Protein AF-A0A3A0A7U0-F1 (afdb_monomer)

Solvent-accessible surface area (backbone atoms only — not comparable to full-atom values): 14971 Å² total; per-residue (Å²): 143,83,84,83,80,81,77,82,69,90,71,83,75,74,78,78,70,78,79,78,75,77,71,78,74,72,79,73,84,78,89,72,75,53,84,81,40,60,74,75,60,28,54,54,52,51,54,48,48,62,56,46,54,62,49,53,30,48,57,31,42,47,39,37,54,52,6,47,52,52,49,58,53,51,74,74,45,61,92,67,51,52,56,54,50,34,41,73,78,69,68,42,51,67,69,59,53,48,42,29,25,30,29,18,76,72,40,49,99,46,39,82,70,52,17,76,44,56,61,70,48,45,41,54,56,31,33,90,86,38,42,70,64,29,48,48,58,51,48,56,38,46,75,74,67,50,81,81,52,60,71,58,50,51,50,44,35,50,54,40,41,53,64,62,69,54,62,87,62,77,72,68,74,80,68,71,76,72,47,74,64,56,51,51,50,52,52,50,50,54,52,49,52,52,47,52,55,49,48,53,54,47,51,58,50,49,61,58,53,75,75,50,78,94,85,67,60,66,74,64,50,58,54,69,79,58,82,49,78,64,56,64,48,52,56,50,54,52,56,50,51,53,52,54,55,52,58,66,72,77,111

Secondary structure (DSSP, 8-state):
--PPP-PPPTTTT------------------S-GGGS-HHHHHHHHHHHHHHHHHHHHHHHHHHHHHHHHHHHHTTSPTTHHHHHHHHHH---HHHHHHHHHHHHHHGGGHHHHTTS-HHHHHHHHSTTS-HHHHHHHHHHHHTT----HHHHHHHHHHHHHHHHS------TT-----HHHHHHHHHHHHHHHHHHHHHHHHHHHHHHTTS-TTS-HHHHHHHHT--HHHHHHHHHHHHHHHHHHHTT--

Foldseek 3Di:
DDDDDDDDDPPPPPPPDPPPPPPVLPPDDDDDPLVPDPDVVSVVVVVVCSVVQVVLLVVLLVLLVLLVVLVVVVVVDDPPPSQVCCCVPPVDHPVVSVLSVLLNVLCVVPSVLCSNAGSVLSSVCSPPLFDPQLVVVVSVCSVVVHHDDSVVSVVSRVVVSVVVVPDPDPPPPPPPPQPPVRVVVVVVVVVVVVVVVVVVVVVVLVVVVVVDDPPDDPVVVVVVSDPDPVVVVVVVVVVVVVVVVVVVVVD

Radius of gyration: 29.75 Å; Cα contacts (8 Å, |Δi|>4): 125; chains: 1; bounding box: 105×50×82 Å

Sequence (251 aa):
MARPSQRRDPLAQSQTQPATMVVEQVRVELLYDYSRLPAPQRRLAEEAARTIKPRLRRAAADIFVIGAALNGVKAQLEHGQFGDWLAVEFGLSRRMAQHFMNVATRLQAKSEKFSHLPPSTLYLLAAPTTPDEAIRVVEERLDAGDRPQLARVARIVELSKQAQRTPSSPAPAPAAPLSATQAGTLAREVQAAMALVLEDALAQALARLDSIPGDKQPGELWGKLFHNREYSRVRNEVAALLRQVQARRAG

Structure (mmCIF, N/CA/C/O backbone):
data_AF-A0A3A0A7U0-F1
#
_entry.id   AF-A0A3A0A7U0-F1
#
loop_
_atom_site.group_PDB
_atom_site.id
_atom_site.type_symbol
_atom_site.label_atom_id
_atom_site.label_alt_id
_atom_site.label_comp_id
_atom_site.label_asym_id
_atom_site.label_entity_id
_atom_site.label_seq_id
_atom_site.pdbx_PDB_ins_code
_atom_site.Cartn_x
_atom_site.Cartn_y
_atom_site.Cartn_z
_atom_site.occupancy
_atom_site.B_iso_or_equiv
_atom_site.auth_seq_id
_atom_site.auth_comp_id
_atom_site.auth_asym_id
_atom_site.auth_atom_id
_atom_site.pdbx_PDB_model_num
ATOM 1 N N . MET A 1 1 ? -66.181 0.222 -50.964 1.00 44.81 1 MET A N 1
ATOM 2 C CA . MET A 1 1 ? -64.716 0.415 -50.976 1.00 44.81 1 MET A CA 1
ATOM 3 C C . MET A 1 1 ? -64.385 1.692 -50.217 1.00 44.81 1 MET A C 1
ATOM 5 O O . MET A 1 1 ? -64.701 2.764 -50.706 1.00 44.81 1 MET A O 1
ATOM 9 N N . ALA A 1 2 ? -63.802 1.580 -49.025 1.00 40.25 2 ALA A N 1
ATOM 10 C CA . ALA A 1 2 ? -63.203 2.691 -48.284 1.00 40.25 2 ALA A CA 1
ATOM 11 C C . ALA A 1 2 ? -62.084 2.106 -47.407 1.00 40.25 2 ALA A C 1
ATOM 13 O O . ALA A 1 2 ? -62.294 1.113 -46.715 1.00 40.25 2 ALA A O 1
ATOM 14 N N . ARG A 1 3 ? -60.874 2.653 -47.556 1.00 40.12 3 ARG A N 1
ATOM 15 C CA . ARG A 1 3 ? -59.611 2.145 -47.000 1.00 40.12 3 ARG A CA 1
ATOM 16 C C . ARG A 1 3 ? -59.551 2.348 -45.478 1.00 40.12 3 ARG A C 1
ATOM 18 O O . ARG A 1 3 ? -59.861 3.454 -45.037 1.00 40.12 3 ARG A O 1
ATOM 25 N N . PRO A 1 4 ? -59.092 1.367 -44.682 1.00 42.00 4 PRO A N 1
ATOM 26 C CA . PRO A 1 4 ? -58.768 1.606 -43.284 1.00 42.00 4 PRO A CA 1
ATOM 27 C C . PRO A 1 4 ? -57.426 2.344 -43.160 1.00 42.00 4 PRO A C 1
ATOM 29 O O . PRO A 1 4 ? -56.462 2.089 -43.883 1.00 42.00 4 PRO A O 1
ATOM 32 N N . SER A 1 5 ? -57.402 3.289 -42.231 1.00 41.09 5 SER A N 1
ATOM 33 C CA . SER A 1 5 ? -56.302 4.165 -41.846 1.00 41.09 5 SER A CA 1
ATOM 34 C C . SER A 1 5 ? -55.155 3.387 -41.187 1.00 41.09 5 SER A C 1
ATOM 36 O O . SER A 1 5 ? -55.312 2.802 -40.117 1.00 41.09 5 SER A O 1
ATOM 38 N N . GLN A 1 6 ? -53.972 3.415 -41.809 1.00 51.62 6 GLN A N 1
ATOM 39 C CA . GLN A 1 6 ? -52.721 2.935 -41.214 1.00 51.62 6 GLN A CA 1
ATOM 40 C C . GLN A 1 6 ? -52.350 3.820 -40.014 1.00 51.62 6 GLN A C 1
ATOM 42 O O . GLN A 1 6 ? -51.911 4.961 -40.175 1.00 51.62 6 GLN A O 1
ATOM 47 N N . ARG A 1 7 ? -52.514 3.290 -38.796 1.00 42.31 7 ARG A N 1
ATOM 48 C CA . ARG A 1 7 ? -51.847 3.823 -37.602 1.00 42.31 7 ARG A CA 1
ATOM 49 C C . ARG A 1 7 ? -50.337 3.666 -37.797 1.00 42.31 7 ARG A C 1
ATOM 51 O O . ARG A 1 7 ? -49.858 2.552 -37.978 1.00 42.31 7 ARG A O 1
ATOM 58 N N . ARG A 1 8 ? -49.599 4.779 -37.772 1.00 45.56 8 ARG A N 1
ATOM 59 C CA . ARG A 1 8 ? -48.134 4.774 -37.660 1.00 45.56 8 ARG A CA 1
ATOM 60 C C . ARG A 1 8 ? -47.756 4.174 -36.309 1.00 45.56 8 ARG A C 1
ATOM 62 O O . ARG A 1 8 ? -48.187 4.683 -35.278 1.00 45.56 8 ARG A O 1
ATOM 69 N N . ASP A 1 9 ? -46.974 3.107 -36.348 1.00 49.62 9 ASP A N 1
ATOM 70 C CA . ASP A 1 9 ? -46.400 2.453 -35.179 1.00 49.62 9 ASP A CA 1
ATOM 71 C C . ASP A 1 9 ? -45.237 3.314 -34.635 1.00 49.62 9 ASP A C 1
ATOM 73 O O . ASP A 1 9 ? -44.266 3.546 -35.365 1.00 49.62 9 ASP A O 1
ATOM 77 N N . PRO A 1 10 ? -45.320 3.861 -33.407 1.00 44.44 10 PRO A N 1
ATOM 78 C CA . PRO A 1 10 ? -44.315 4.779 -32.868 1.00 44.44 10 PRO A CA 1
ATOM 79 C C . PRO A 1 10 ? -43.005 4.093 -32.441 1.00 44.44 10 PRO A C 1
ATOM 81 O O . PRO A 1 10 ? -42.108 4.766 -31.943 1.00 44.44 10 PRO A O 1
ATOM 84 N N . LEU A 1 11 ? -42.861 2.779 -32.649 1.00 39.06 11 LEU A N 1
ATOM 85 C CA . LEU A 1 11 ? -41.683 2.009 -32.231 1.00 39.06 11 LEU A CA 1
ATOM 86 C C . LEU A 1 11 ? -40.746 1.600 -33.382 1.00 39.06 11 LEU A C 1
ATOM 88 O O . LEU A 1 11 ? -39.703 0.998 -33.144 1.00 39.06 11 LEU A O 1
ATOM 92 N N . ALA A 1 12 ? -41.040 1.987 -34.628 1.00 41.12 12 ALA A N 1
ATOM 93 C CA . ALA A 1 12 ? -40.205 1.649 -35.788 1.00 41.12 12 ALA A CA 1
ATOM 94 C C . ALA A 1 12 ? -38.940 2.529 -35.962 1.00 41.12 12 ALA A C 1
ATOM 96 O O . ALA A 1 12 ? -38.243 2.404 -36.968 1.00 41.12 12 ALA A O 1
ATOM 97 N N . GLN A 1 13 ? -38.622 3.420 -35.012 1.00 46.25 13 GLN A N 1
ATOM 98 C CA . GLN A 1 13 ? -37.455 4.320 -35.083 1.00 46.25 13 GLN A CA 1
ATOM 99 C C . GLN A 1 13 ? -36.464 4.177 -33.923 1.00 46.25 13 GLN A C 1
ATOM 101 O O . GLN A 1 13 ? -35.684 5.085 -33.653 1.00 46.25 13 GLN A O 1
ATOM 106 N N . SER A 1 14 ? -36.409 3.021 -33.269 1.00 38.97 14 SER A N 1
ATOM 107 C CA . SER A 1 14 ? -35.284 2.702 -32.385 1.00 38.97 14 SER A CA 1
ATOM 108 C C . SER A 1 14 ? -34.248 1.873 -33.137 1.00 38.97 14 SER A C 1
ATOM 110 O O . SER A 1 14 ? -33.955 0.739 -32.772 1.00 38.97 14 SER A O 1
ATOM 112 N N . GLN A 1 15 ? -33.679 2.451 -34.203 1.00 41.72 15 GLN A N 1
ATOM 113 C CA . GLN A 1 15 ? -32.369 2.009 -34.674 1.00 41.72 15 GLN A CA 1
ATOM 114 C C . GLN A 1 15 ? -31.380 2.317 -33.554 1.00 41.72 15 GLN A C 1
ATOM 116 O O . GLN A 1 15 ? -30.995 3.463 -33.325 1.00 41.72 15 GLN A O 1
ATOM 121 N N . THR A 1 16 ? -31.042 1.278 -32.802 1.00 39.62 16 THR A N 1
ATOM 122 C CA . THR A 1 16 ? -29.990 1.281 -31.801 1.00 39.62 16 THR A CA 1
ATOM 123 C C . THR A 1 16 ? -28.689 1.598 -32.528 1.00 39.62 16 THR A C 1
ATOM 125 O O . THR A 1 16 ? -28.071 0.733 -33.144 1.00 39.62 16 THR A O 1
ATOM 128 N N . GLN A 1 17 ? -28.286 2.867 -32.505 1.00 40.16 17 GLN A N 1
ATOM 129 C CA . GLN A 1 17 ? -26.898 3.217 -32.753 1.00 40.16 17 GLN A CA 1
ATOM 130 C C . GLN A 1 17 ? -26.083 2.462 -31.697 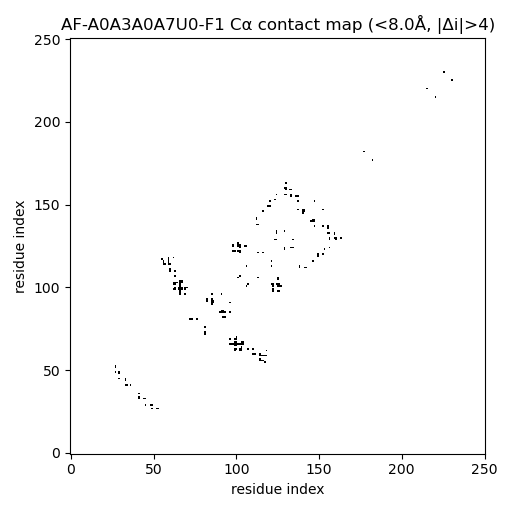1.00 40.16 17 GLN A C 1
ATOM 132 O O . GLN A 1 17 ? -26.390 2.596 -30.507 1.00 40.16 17 GLN A O 1
ATOM 137 N N . PRO A 1 18 ? -25.082 1.646 -32.064 1.00 40.66 18 PRO A N 1
ATOM 138 C CA . PRO A 1 18 ? -24.143 1.183 -31.066 1.00 40.66 18 PRO A CA 1
ATOM 139 C C . PRO A 1 18 ? -23.466 2.437 -30.520 1.00 40.66 18 PRO A C 1
ATOM 141 O O . PRO A 1 18 ? -22.826 3.184 -31.260 1.00 40.66 18 PRO A O 1
ATOM 144 N N . ALA A 1 19 ? -23.667 2.694 -29.228 1.00 35.50 19 ALA A N 1
ATOM 145 C CA . ALA A 1 19 ? -22.880 3.661 -28.495 1.00 35.50 19 ALA A CA 1
ATOM 146 C C . ALA A 1 19 ? -21.418 3.252 -28.677 1.00 35.50 19 ALA A C 1
ATOM 148 O O . ALA A 1 19 ? -20.944 2.297 -28.059 1.00 35.50 19 ALA A O 1
ATOM 149 N N . THR A 1 20 ? -20.719 3.941 -29.576 1.00 35.72 20 THR A N 1
ATOM 150 C CA . THR A 1 20 ? -19.266 3.934 -29.636 1.00 35.72 20 THR A CA 1
ATOM 151 C C . THR A 1 20 ? -18.807 4.423 -28.274 1.00 35.72 20 THR A C 1
ATOM 153 O O . THR A 1 20 ? -18.729 5.623 -28.019 1.00 35.72 20 THR A O 1
ATOM 156 N N . MET A 1 21 ? -18.560 3.482 -27.363 1.00 33.59 21 MET A N 1
ATOM 157 C CA . MET A 1 21 ? -17.742 3.721 -26.194 1.00 33.59 21 MET A CA 1
ATOM 158 C C . MET A 1 21 ? -16.387 4.143 -26.740 1.00 33.59 21 MET A C 1
ATOM 160 O O . MET A 1 21 ? -15.560 3.310 -27.110 1.00 33.59 21 MET A O 1
ATOM 164 N N . VAL A 1 22 ? -16.173 5.453 -26.823 1.00 35.12 22 VAL A N 1
ATOM 165 C CA . VAL A 1 22 ? -14.834 6.016 -26.864 1.00 35.12 22 VAL A CA 1
ATOM 166 C C . VAL A 1 22 ? -14.237 5.636 -25.517 1.00 35.12 22 VAL A C 1
ATOM 168 O O . VAL A 1 22 ? -14.394 6.335 -24.520 1.00 35.12 22 VAL A O 1
ATOM 171 N N . VAL A 1 23 ? -13.642 4.443 -25.461 1.00 41.03 23 VAL A N 1
ATOM 172 C CA . VAL A 1 23 ? -12.709 4.082 -24.406 1.00 41.03 23 VAL A CA 1
ATOM 173 C C . VAL A 1 23 ? -11.605 5.102 -24.568 1.00 41.03 23 VAL A C 1
ATOM 175 O O . VAL A 1 23 ? -10.771 4.982 -25.464 1.00 41.03 23 VAL A O 1
ATOM 178 N N . GLU A 1 24 ? -11.669 6.158 -23.764 1.00 39.66 24 GLU A N 1
ATOM 179 C CA . GLU A 1 24 ? -10.577 7.088 -23.588 1.00 39.66 24 GLU A CA 1
ATOM 180 C C . GLU A 1 24 ? -9.377 6.235 -23.194 1.00 39.66 24 GLU A C 1
ATOM 182 O O . GLU A 1 24 ? -9.265 5.728 -22.075 1.00 39.66 24 GLU A O 1
ATOM 187 N N . GLN A 1 25 ? -8.542 5.935 -24.188 1.00 43.66 25 GLN A N 1
ATOM 188 C CA . GLN A 1 25 ? -7.347 5.144 -24.005 1.00 43.66 25 GLN A CA 1
ATOM 189 C C . GLN A 1 25 ? -6.390 6.021 -23.213 1.00 43.66 25 GLN A C 1
ATOM 191 O O . GLN A 1 25 ? -5.541 6.710 -23.778 1.00 43.66 25 GLN A O 1
ATOM 196 N N . VAL A 1 26 ? -6.533 5.998 -21.888 1.00 52.28 26 VAL A N 1
ATOM 197 C CA . VAL A 1 26 ? -5.500 6.458 -20.970 1.00 52.28 26 VAL A CA 1
ATOM 198 C C . VAL A 1 26 ? -4.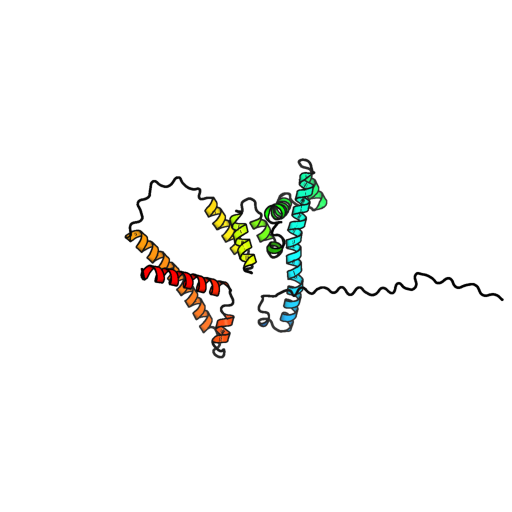237 5.732 -21.404 1.00 52.28 26 VAL A C 1
ATOM 200 O O . VAL A 1 26 ? -4.133 4.510 -21.270 1.00 52.28 26 VAL A O 1
ATOM 203 N N . ARG A 1 27 ? -3.303 6.462 -22.019 1.00 62.44 27 ARG A N 1
ATOM 204 C CA . ARG A 1 27 ? -2.060 5.883 -22.520 1.00 62.44 27 ARG A CA 1
ATOM 205 C C . ARG A 1 27 ? -1.290 5.355 -21.318 1.00 62.44 27 ARG A C 1
ATOM 207 O O . ARG A 1 27 ? -0.671 6.108 -20.575 1.00 62.44 27 ARG A O 1
ATOM 214 N N . VAL A 1 28 ? -1.372 4.045 -21.101 1.00 77.12 28 VAL A N 1
ATOM 215 C CA . VAL A 1 28 ? -0.632 3.370 -20.040 1.00 77.12 28 VAL A CA 1
ATOM 216 C C . VAL A 1 28 ? 0.850 3.447 -20.399 1.00 77.12 28 VAL A C 1
ATOM 218 O O . VAL A 1 28 ? 1.300 2.802 -21.349 1.00 77.12 28 VAL A O 1
ATOM 221 N N . GLU A 1 29 ? 1.600 4.252 -19.649 1.00 82.12 29 GLU A N 1
ATOM 222 C CA . GLU A 1 29 ? 3.054 4.343 -19.772 1.00 82.12 29 GLU A CA 1
ATOM 223 C C . GLU A 1 29 ? 3.689 3.023 -19.318 1.00 82.12 29 GLU A C 1
ATOM 225 O O . GLU A 1 29 ? 3.398 2.533 -18.221 1.00 82.12 29 GLU A O 1
ATOM 230 N N . LEU A 1 30 ? 4.539 2.422 -20.150 1.00 86.38 30 LEU A N 1
ATOM 231 C CA . LEU A 1 30 ? 5.270 1.19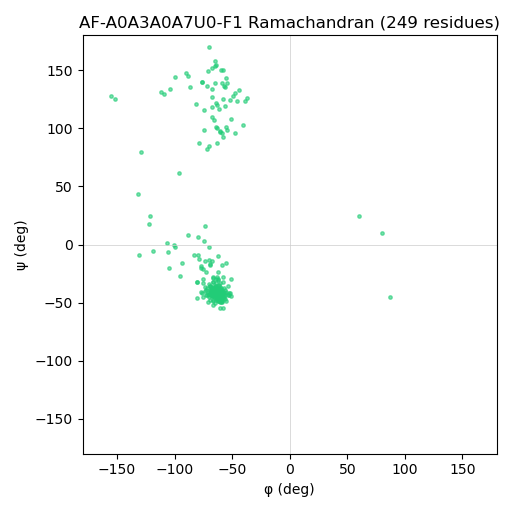9 -19.823 1.00 86.38 30 LEU A CA 1
ATOM 232 C C . LEU A 1 30 ? 6.757 1.531 -19.697 1.00 86.38 30 LEU A C 1
ATOM 234 O O . LEU A 1 30 ? 7.309 2.194 -20.566 1.00 86.38 30 LEU A O 1
ATOM 238 N N . LEU A 1 31 ? 7.388 1.070 -18.616 1.00 85.19 31 LEU A N 1
ATOM 239 C CA . LEU A 1 31 ? 8.771 1.431 -18.270 1.00 85.19 31 LEU A CA 1
ATOM 240 C C . LEU A 1 31 ? 9.781 0.303 -18.530 1.00 85.19 31 LEU A C 1
ATOM 242 O O . LEU A 1 31 ? 10.978 0.496 -18.352 1.00 85.19 31 LEU A O 1
ATOM 246 N N . TYR A 1 32 ? 9.306 -0.890 -18.894 1.00 86.94 32 TYR A N 1
ATOM 247 C CA . TYR A 1 32 ? 10.176 -2.020 -19.203 1.00 86.94 32 TYR A CA 1
ATOM 248 C C . TYR A 1 32 ? 10.813 -1.843 -20.589 1.00 86.94 32 TYR A C 1
ATOM 250 O O . TYR A 1 32 ? 10.142 -1.413 -21.524 1.00 86.94 32 TYR A O 1
ATOM 258 N N . ASP A 1 33 ? 12.093 -2.199 -20.734 1.00 92.00 33 ASP A N 1
ATOM 259 C CA . ASP A 1 33 ? 12.782 -2.174 -22.029 1.00 92.00 33 ASP A CA 1
ATOM 260 C C . ASP A 1 33 ? 12.410 -3.407 -22.872 1.00 92.00 33 ASP A C 1
ATOM 262 O O . ASP A 1 33 ? 13.077 -4.445 -22.862 1.00 92.00 33 ASP A O 1
ATOM 266 N N . TYR A 1 34 ? 11.318 -3.271 -23.620 1.00 90.00 34 TYR A N 1
ATOM 267 C CA . TYR A 1 34 ? 10.773 -4.293 -24.514 1.00 90.00 34 TYR A CA 1
ATOM 268 C C . TYR A 1 34 ? 11.662 -4.602 -25.726 1.00 90.00 34 TYR A C 1
ATOM 270 O O . TYR A 1 34 ? 11.472 -5.637 -26.374 1.00 90.00 34 TYR A O 1
ATOM 278 N N . SER A 1 35 ? 12.661 -3.762 -26.030 1.00 91.69 35 SER A N 1
ATOM 279 C CA . SER A 1 35 ? 13.605 -4.026 -27.126 1.00 91.69 35 SER A CA 1
ATOM 280 C C . SER A 1 35 ? 14.425 -5.298 -26.888 1.00 91.69 35 SER A C 1
ATOM 282 O O . SER A 1 35 ? 14.828 -5.958 -27.845 1.00 91.69 35 SER A O 1
ATOM 284 N N . ARG A 1 36 ? 14.568 -5.697 -25.617 1.00 94.62 36 ARG A N 1
ATOM 285 C CA . ARG A 1 36 ? 15.249 -6.918 -25.169 1.00 94.62 36 ARG A CA 1
ATOM 286 C C . ARG A 1 36 ? 14.508 -8.213 -25.505 1.00 94.62 36 ARG A C 1
ATOM 288 O O . ARG A 1 36 ? 15.090 -9.285 -25.378 1.00 94.62 36 ARG A O 1
ATOM 295 N N . LEU A 1 37 ? 13.239 -8.133 -25.907 1.00 93.31 37 LEU A N 1
ATOM 296 C CA . LEU A 1 37 ? 12.431 -9.293 -26.280 1.00 93.31 37 LEU A CA 1
ATOM 297 C C . LEU A 1 37 ? 12.379 -9.453 -27.809 1.00 93.31 37 LEU A C 1
ATOM 299 O O . LEU A 1 37 ? 12.287 -8.439 -28.519 1.00 93.31 37 LEU A O 1
ATOM 303 N N . PRO A 1 38 ? 12.373 -10.694 -28.337 1.00 94.81 38 PRO A N 1
ATOM 304 C CA . PRO A 1 38 ? 12.112 -10.920 -29.753 1.00 94.81 38 PRO A CA 1
ATOM 305 C C . PRO A 1 38 ? 10.682 -10.494 -30.124 1.00 94.81 38 PRO A C 1
ATOM 307 O O . PRO A 1 38 ? 9.787 -10.438 -29.278 1.00 94.81 38 PRO A O 1
ATOM 310 N N . ALA A 1 39 ? 10.466 -10.154 -31.398 1.00 87.62 39 ALA A N 1
ATOM 311 C CA . ALA A 1 39 ? 9.247 -9.489 -31.869 1.00 87.62 39 ALA A CA 1
ATOM 312 C C . ALA A 1 39 ? 7.910 -10.154 -31.454 1.00 87.62 39 ALA A C 1
ATOM 314 O O . ALA A 1 39 ? 7.019 -9.412 -31.024 1.00 87.62 39 ALA A O 1
ATOM 315 N N . PRO A 1 40 ? 7.728 -11.492 -31.530 1.00 87.12 40 PRO A N 1
ATOM 316 C CA . PRO A 1 40 ? 6.465 -12.103 -31.116 1.00 87.12 40 PRO A CA 1
ATOM 317 C C . PRO A 1 40 ? 6.242 -12.041 -29.595 1.00 87.12 40 PRO A C 1
ATOM 319 O O . PRO A 1 40 ? 5.135 -11.736 -29.157 1.00 87.12 40 PRO A O 1
ATOM 322 N N . GLN A 1 41 ? 7.281 -12.233 -28.774 1.00 94.50 41 GLN A N 1
ATOM 323 C CA . GLN A 1 41 ? 7.185 -12.111 -27.311 1.00 94.50 41 GLN A CA 1
ATOM 324 C C . GLN A 1 41 ? 6.985 -10.658 -26.877 1.00 94.50 41 GLN A C 1
ATOM 326 O O . GLN A 1 41 ? 6.280 -10.394 -25.904 1.00 94.50 41 GLN A O 1
ATOM 331 N N . ARG A 1 42 ? 7.586 -9.712 -27.607 1.00 95.00 42 ARG A N 1
ATOM 332 C CA . ARG A 1 42 ? 7.468 -8.279 -27.341 1.00 95.00 42 ARG A CA 1
ATOM 333 C C . ARG A 1 42 ? 6.015 -7.820 -27.366 1.00 95.00 42 ARG A C 1
ATOM 335 O O . ARG A 1 42 ? 5.552 -7.250 -26.384 1.00 95.00 42 ARG A O 1
ATOM 342 N N . ARG A 1 43 ? 5.300 -8.104 -28.462 1.00 92.12 43 ARG A N 1
ATOM 343 C CA . ARG A 1 43 ? 3.892 -7.704 -28.622 1.00 92.12 43 ARG A CA 1
ATOM 344 C C . ARG A 1 43 ? 3.020 -8.285 -27.512 1.00 92.12 43 ARG A C 1
ATOM 346 O O . ARG A 1 43 ? 2.316 -7.536 -26.843 1.00 92.12 43 ARG A O 1
ATOM 353 N N . LEU A 1 44 ? 3.161 -9.587 -27.252 1.00 94.50 44 LEU A N 1
ATOM 354 C CA . LEU A 1 44 ? 2.432 -10.271 -26.184 1.00 94.50 44 LEU A CA 1
ATOM 355 C C . LEU A 1 44 ? 2.674 -9.618 -24.812 1.00 94.50 44 LEU A C 1
ATOM 357 O O . LEU A 1 44 ? 1.732 -9.357 -24.066 1.00 94.50 44 LEU A O 1
ATOM 361 N N . ALA A 1 45 ? 3.934 -9.334 -24.474 1.00 94.38 45 ALA A N 1
ATOM 362 C CA . ALA A 1 45 ? 4.294 -8.745 -23.189 1.00 94.38 45 ALA A CA 1
ATOM 363 C C . ALA A 1 45 ? 3.813 -7.287 -23.044 1.00 94.38 45 ALA A C 1
ATOM 365 O O . ALA A 1 45 ? 3.420 -6.877 -21.949 1.00 94.38 45 ALA A O 1
ATOM 366 N N . GLU A 1 46 ? 3.824 -6.499 -24.123 1.00 93.69 46 GLU A N 1
ATOM 367 C CA . GLU A 1 46 ? 3.281 -5.136 -24.134 1.00 93.69 46 GLU A CA 1
ATOM 368 C C . GLU A 1 46 ? 1.759 -5.135 -23.939 1.00 93.69 46 GLU A C 1
ATOM 370 O O . GLU A 1 46 ? 1.247 -4.408 -23.086 1.00 93.69 46 GLU A O 1
ATOM 375 N N . GLU A 1 47 ? 1.033 -5.972 -24.682 1.00 93.62 47 GLU A N 1
ATOM 376 C CA . GLU A 1 47 ? -0.425 -6.116 -24.575 1.00 93.62 47 GLU A CA 1
ATOM 377 C C . GLU A 1 47 ? -0.846 -6.586 -23.178 1.00 93.62 47 GLU A C 1
ATOM 379 O O . GLU A 1 47 ? -1.746 -6.005 -22.553 1.00 93.62 47 GLU A O 1
ATOM 384 N N . ALA A 1 48 ? -0.139 -7.583 -22.638 1.00 94.69 48 ALA A N 1
ATOM 385 C CA . ALA A 1 48 ? -0.347 -8.055 -21.277 1.00 94.69 48 ALA A CA 1
ATOM 386 C C . ALA A 1 48 ? -0.117 -6.928 -20.261 1.00 94.69 48 ALA A C 1
ATOM 388 O O . ALA A 1 48 ? -0.961 -6.698 -19.395 1.00 94.69 48 ALA A O 1
ATOM 389 N N . ALA A 1 49 ? 0.970 -6.161 -20.381 1.00 93.25 49 ALA A N 1
ATOM 390 C CA . ALA A 1 49 ? 1.259 -5.070 -19.454 1.00 93.25 49 ALA A CA 1
ATOM 391 C C . ALA A 1 49 ? 0.217 -3.940 -19.517 1.00 93.25 49 ALA A C 1
ATOM 393 O O . ALA A 1 49 ? -0.196 -3.431 -18.470 1.00 93.25 49 ALA A O 1
ATOM 394 N N . ARG A 1 50 ? -0.263 -3.586 -20.719 1.00 93.94 50 ARG A N 1
ATOM 395 C CA . ARG A 1 50 ? -1.349 -2.604 -20.912 1.00 93.94 50 ARG A CA 1
ATOM 396 C C . ARG A 1 50 ? -2.671 -3.074 -20.314 1.00 93.94 50 ARG A C 1
ATOM 398 O O . ARG A 1 50 ? -3.448 -2.243 -19.857 1.00 93.94 50 ARG A O 1
ATOM 405 N N . THR A 1 51 ? -2.896 -4.384 -20.262 1.00 94.81 51 THR A N 1
ATOM 406 C CA . THR A 1 51 ? -4.082 -4.982 -19.637 1.00 94.81 51 THR A CA 1
ATOM 407 C C . THR A 1 51 ? -3.950 -5.068 -18.116 1.00 94.81 51 THR A C 1
ATOM 409 O O . THR A 1 51 ? -4.877 -4.723 -17.384 1.00 94.81 51 THR A O 1
ATOM 412 N N . ILE A 1 52 ? -2.801 -5.524 -17.618 1.00 91.12 52 ILE A N 1
ATOM 413 C CA . ILE A 1 52 ? -2.584 -5.835 -16.200 1.00 91.12 52 ILE A CA 1
ATOM 414 C C . ILE A 1 52 ? -2.418 -4.558 -15.370 1.00 91.12 52 ILE A C 1
ATOM 416 O O . ILE A 1 52 ? -3.037 -4.429 -14.315 1.00 91.12 52 ILE A O 1
ATOM 420 N N . LYS A 1 53 ? -1.627 -3.583 -15.833 1.00 90.00 53 LYS A N 1
ATOM 421 C CA . LYS A 1 53 ? -1.309 -2.368 -15.064 1.00 90.00 53 LYS A CA 1
ATOM 422 C C . LYS A 1 53 ? -2.544 -1.574 -14.591 1.00 90.00 53 LYS A C 1
ATOM 424 O O . LYS A 1 53 ? -2.600 -1.263 -13.398 1.00 90.00 53 LYS A O 1
ATOM 429 N N . PRO A 1 54 ? -3.550 -1.259 -15.432 1.00 90.00 54 PRO A N 1
ATOM 430 C CA . PRO A 1 54 ? -4.755 -0.575 -14.958 1.00 90.00 54 PRO A CA 1
ATOM 431 C C . PRO A 1 54 ? -5.597 -1.446 -14.015 1.00 90.00 54 PRO A C 1
ATOM 433 O O . PRO A 1 54 ? -6.194 -0.914 -13.083 1.00 90.00 54 PRO A O 1
ATOM 436 N N . ARG A 1 55 ? -5.613 -2.775 -14.195 1.00 92.19 55 ARG A N 1
ATOM 437 C CA . ARG A 1 55 ? -6.325 -3.699 -13.295 1.00 92.19 55 ARG A CA 1
ATOM 438 C C . ARG A 1 55 ? -5.695 -3.753 -11.911 1.00 92.19 55 ARG A C 1
ATOM 440 O O . ARG A 1 55 ? -6.423 -3.724 -10.929 1.00 92.19 55 ARG A O 1
ATOM 447 N N . LEU A 1 56 ? -4.365 -3.757 -11.828 1.00 90.31 56 LEU A N 1
ATOM 448 C CA . LEU A 1 56 ? -3.654 -3.664 -10.551 1.00 90.31 56 LEU A CA 1
ATOM 449 C C . LEU A 1 56 ? -3.955 -2.341 -9.839 1.00 90.31 56 LEU A C 1
ATOM 451 O O . LEU A 1 56 ? -4.237 -2.351 -8.645 1.00 90.31 56 LEU A O 1
ATOM 455 N N . ARG A 1 57 ? -3.964 -1.217 -10.572 1.00 90.38 57 ARG A N 1
ATOM 456 C CA . ARG A 1 57 ? -4.357 0.089 -10.015 1.00 90.38 57 ARG A CA 1
ATOM 457 C C . ARG A 1 57 ? -5.796 0.067 -9.499 1.00 90.38 57 ARG A C 1
ATOM 459 O O . ARG A 1 57 ? -6.057 0.576 -8.417 1.00 90.38 57 ARG A O 1
ATOM 466 N N . ARG A 1 58 ? -6.723 -0.525 -10.259 1.00 92.81 58 ARG A N 1
ATOM 467 C CA . ARG A 1 58 ? -8.125 -0.655 -9.846 1.00 92.81 58 ARG A CA 1
ATOM 468 C C . ARG A 1 58 ? -8.262 -1.515 -8.595 1.00 92.81 58 ARG A C 1
ATOM 470 O O . ARG A 1 58 ? -8.882 -1.068 -7.648 1.00 92.81 58 ARG A O 1
ATOM 477 N N . ALA A 1 59 ? -7.600 -2.668 -8.551 1.00 90.12 59 ALA A N 1
ATOM 478 C CA . ALA A 1 59 ? -7.593 -3.525 -7.369 1.00 90.12 59 ALA A CA 1
ATOM 479 C C . ALA A 1 59 ? -7.042 -2.793 -6.132 1.00 90.12 59 ALA A C 1
ATOM 481 O O . ALA A 1 59 ? -7.574 -2.941 -5.037 1.00 90.12 59 ALA A O 1
ATOM 482 N N . ALA A 1 60 ? -6.003 -1.968 -6.298 1.00 92.56 60 ALA A N 1
ATOM 483 C CA . ALA A 1 60 ? -5.492 -1.120 -5.226 1.00 92.56 60 ALA A CA 1
ATOM 484 C C . ALA A 1 60 ? -6.482 -0.015 -4.818 1.00 92.56 60 ALA A C 1
ATOM 486 O O . ALA A 1 60 ? -6.597 0.266 -3.632 1.00 92.56 60 ALA A O 1
ATOM 487 N N . ALA A 1 61 ? -7.216 0.585 -5.758 1.00 93.62 61 ALA A N 1
ATOM 488 C CA . ALA A 1 61 ? -8.276 1.548 -5.455 1.00 93.62 61 ALA A CA 1
ATOM 489 C C . ALA A 1 61 ? -9.461 0.888 -4.722 1.00 93.62 61 ALA A C 1
ATOM 491 O O . ALA A 1 61 ? -9.984 1.452 -3.762 1.00 93.62 61 ALA A O 1
ATOM 492 N N . ASP A 1 62 ? -9.833 -0.334 -5.107 1.00 93.50 62 ASP A N 1
ATO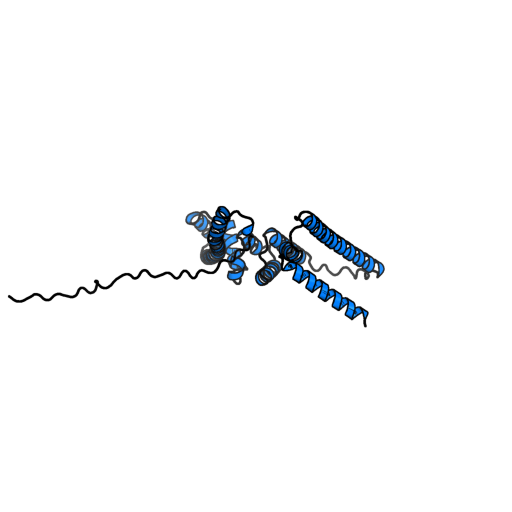M 493 C CA . ASP A 1 62 ? -10.933 -1.084 -4.493 1.00 93.50 62 ASP A CA 1
ATOM 494 C C . ASP A 1 62 ? -10.657 -1.384 -3.009 1.00 93.50 62 ASP A C 1
ATOM 496 O O . ASP A 1 62 ? -11.580 -1.379 -2.203 1.00 93.50 62 ASP A O 1
ATOM 500 N N . ILE A 1 63 ? -9.391 -1.537 -2.599 1.00 94.50 63 ILE A N 1
ATOM 501 C CA . ILE A 1 63 ? -8.993 -1.653 -1.180 1.00 94.50 63 ILE A CA 1
ATOM 502 C C . ILE A 1 63 ? -9.476 -0.450 -0.355 1.00 94.50 63 ILE A C 1
ATOM 504 O O . ILE A 1 63 ? -9.950 -0.633 0.768 1.00 94.50 63 ILE A O 1
ATOM 508 N N . PHE A 1 64 ? -9.374 0.770 -0.895 1.00 96.44 64 PHE A N 1
ATOM 509 C CA . PHE A 1 64 ? -9.854 1.983 -0.224 1.00 96.44 64 PHE A CA 1
ATOM 510 C C . PHE A 1 64 ? -11.380 1.984 -0.113 1.00 96.44 64 PHE A C 1
ATOM 512 O O . PHE A 1 64 ? -11.920 2.265 0.957 1.00 96.44 64 PHE A O 1
ATOM 519 N N . VAL A 1 65 ? -12.071 1.622 -1.200 1.00 95.81 65 VAL A N 1
ATOM 520 C CA . VAL A 1 65 ? -13.540 1.545 -1.248 1.00 95.81 65 VAL A CA 1
ATOM 521 C C . VAL A 1 65 ? -14.061 0.518 -0.241 1.00 95.81 65 VAL A C 1
ATOM 523 O O . VAL A 1 65 ? -14.927 0.837 0.573 1.00 95.81 65 VAL A O 1
ATOM 526 N N . ILE A 1 66 ? -13.482 -0.687 -0.238 1.00 94.00 66 ILE A N 1
ATOM 527 C CA . ILE A 1 66 ? -13.807 -1.758 0.710 1.00 94.00 66 ILE A CA 1
ATOM 528 C C . ILE A 1 66 ? -13.567 -1.275 2.142 1.00 94.00 66 ILE A C 1
ATOM 530 O O . ILE A 1 66 ? -14.447 -1.395 2.989 1.00 94.00 66 ILE A O 1
ATOM 534 N N . GLY A 1 67 ? -12.402 -0.685 2.422 1.00 95.19 67 GLY A N 1
ATOM 535 C CA . GLY A 1 67 ? -12.071 -0.184 3.754 1.00 95.19 67 GLY A CA 1
ATOM 536 C C . GLY A 1 67 ? -13.051 0.871 4.269 1.00 95.19 67 GLY A C 1
ATOM 537 O O . GLY A 1 67 ? -13.455 0.817 5.431 1.00 95.19 67 GLY A O 1
ATOM 538 N N . ALA A 1 68 ? -13.467 1.804 3.410 1.00 97.25 68 ALA A N 1
ATOM 539 C CA . ALA A 1 68 ? -14.436 2.839 3.756 1.00 97.25 68 ALA A CA 1
ATOM 540 C C . ALA A 1 68 ? -15.824 2.247 4.059 1.00 97.25 68 ALA A C 1
ATOM 542 O O . ALA A 1 68 ? -16.428 2.601 5.072 1.00 97.25 68 ALA A O 1
ATOM 543 N N . ALA A 1 69 ? -16.294 1.298 3.243 1.00 96.12 69 ALA A N 1
ATOM 544 C CA . ALA A 1 69 ? -17.562 0.606 3.472 1.00 96.12 69 ALA A CA 1
ATOM 545 C C . ALA A 1 69 ? -17.544 -0.214 4.774 1.00 96.12 69 ALA A C 1
ATOM 547 O O . ALA A 1 69 ? -18.470 -0.121 5.580 1.00 96.12 69 ALA A O 1
ATOM 548 N N . LEU A 1 70 ? -16.459 -0.955 5.025 1.00 95.62 70 LEU A N 1
ATOM 549 C CA . LEU A 1 70 ? -16.277 -1.724 6.258 1.00 95.62 70 LEU A CA 1
ATOM 550 C C . LEU A 1 70 ? -16.269 -0.828 7.502 1.00 95.62 70 LEU A C 1
ATOM 552 O O . LEU A 1 70 ? -16.888 -1.179 8.504 1.00 95.62 70 LEU A O 1
ATOM 556 N N . ASN A 1 71 ? -15.611 0.336 7.439 1.00 97.50 71 ASN A N 1
ATOM 557 C CA . ASN A 1 71 ? -15.652 1.331 8.514 1.00 97.50 71 ASN A CA 1
ATOM 558 C C . ASN A 1 71 ? -17.083 1.824 8.777 1.00 97.50 71 ASN A C 1
ATOM 560 O O . ASN A 1 71 ? -17.490 1.902 9.936 1.00 97.50 71 ASN A O 1
ATOM 564 N N . GLY A 1 72 ? -17.846 2.112 7.717 1.00 97.44 72 GLY A N 1
ATOM 565 C CA . GLY A 1 72 ? -19.237 2.554 7.818 1.00 97.44 72 GLY A CA 1
ATOM 566 C C . GLY A 1 72 ? -20.138 1.524 8.498 1.00 97.44 72 GLY A C 1
ATOM 567 O O . GLY A 1 72 ? -20.838 1.861 9.448 1.00 97.44 72 GLY A O 1
ATOM 568 N N . VAL A 1 73 ? -20.072 0.258 8.073 1.00 96.75 73 VAL A N 1
ATOM 569 C CA . VAL A 1 73 ? -20.886 -0.823 8.660 1.00 96.75 73 VAL A CA 1
ATOM 570 C C . VAL A 1 73 ? -20.463 -1.125 10.098 1.00 96.75 73 VAL A C 1
ATOM 572 O O . VAL A 1 73 ? -21.316 -1.225 10.977 1.00 96.75 73 VAL A O 1
ATOM 575 N N . LYS A 1 74 ? -19.155 -1.216 10.383 1.00 96.31 74 LYS A N 1
ATOM 576 C CA . LYS A 1 74 ? -18.659 -1.505 11.740 1.00 96.31 74 LYS A CA 1
ATOM 577 C C . LYS A 1 74 ? -19.130 -0.474 12.769 1.00 96.31 74 LYS A C 1
ATOM 579 O O . LYS A 1 74 ? -19.316 -0.833 13.923 1.00 96.31 74 LYS A O 1
ATOM 584 N N . ALA A 1 75 ? -19.310 0.783 12.363 1.00 96.38 75 ALA A N 1
ATOM 585 C CA . ALA A 1 75 ? -19.794 1.841 13.244 1.00 96.38 75 ALA A CA 1
ATOM 586 C C . ALA A 1 75 ? -21.270 1.679 13.657 1.00 96.38 75 ALA A C 1
ATOM 588 O O . ALA A 1 75 ? -21.689 2.321 14.614 1.00 96.38 75 ALA A O 1
ATOM 589 N N . GLN A 1 76 ? -22.047 0.860 12.941 1.00 97.19 76 GLN A N 1
ATOM 590 C CA . GLN A 1 76 ? -23.481 0.655 13.182 1.00 97.19 76 GLN A CA 1
ATOM 591 C C . GLN A 1 76 ? -23.798 -0.682 13.862 1.00 97.19 76 GLN A C 1
ATOM 593 O O . GLN A 1 76 ? -24.879 -0.839 14.419 1.00 97.19 76 GLN A O 1
ATOM 598 N N . LEU A 1 77 ? -22.886 -1.654 13.794 1.00 95.12 77 LEU A N 1
ATOM 599 C CA . LEU A 1 77 ? -23.099 -2.984 14.359 1.00 95.12 77 LEU A CA 1
ATOM 600 C C . LEU A 1 77 ? -22.668 -3.054 15.824 1.00 95.12 77 LEU A C 1
ATOM 602 O O . LEU A 1 77 ? -21.665 -2.460 16.229 1.00 95.12 77 LEU A O 1
ATOM 606 N N . GLU A 1 78 ? -23.398 -3.842 16.609 1.00 93.06 78 GLU A N 1
ATOM 607 C CA . GLU A 1 78 ? -23.061 -4.089 18.007 1.00 93.06 78 GLU A CA 1
ATOM 608 C C . GLU A 1 78 ? -21.797 -4.955 18.135 1.00 93.06 78 GLU A C 1
ATOM 610 O O . GLU A 1 78 ? -21.265 -5.524 17.171 1.00 93.06 78 GLU A O 1
ATOM 615 N N . HIS A 1 79 ? -21.291 -5.071 19.365 1.00 85.81 79 HIS A N 1
ATOM 616 C CA . HIS A 1 79 ? -20.120 -5.892 19.640 1.00 85.81 79 HIS A CA 1
ATOM 617 C C . HIS A 1 79 ? -20.337 -7.346 19.183 1.00 85.81 79 HIS A C 1
ATOM 619 O O . HIS A 1 79 ? -21.380 -7.942 19.421 1.00 85.81 79 HIS A O 1
ATOM 625 N N . GLY A 1 80 ? -19.337 -7.935 18.524 1.00 88.44 80 GLY A N 1
ATOM 626 C CA . GLY A 1 80 ? -19.402 -9.312 18.017 1.00 88.44 80 GLY A CA 1
ATOM 627 C C . GLY A 1 80 ? -20.019 -9.443 16.620 1.00 88.44 80 GLY A C 1
ATOM 628 O O . GLY A 1 80 ? -19.386 -10.066 15.767 1.00 88.44 80 GLY A O 1
ATOM 629 N N . GLN A 1 81 ? -21.138 -8.762 16.348 1.00 96.31 81 GLN A N 1
ATOM 630 C CA . GLN A 1 81 ? -21.912 -8.881 15.098 1.00 96.31 81 GLN A CA 1
ATOM 631 C C . GLN A 1 81 ? -21.082 -8.615 13.838 1.00 96.31 81 GLN A C 1
ATOM 633 O O . GLN A 1 81 ? -21.188 -9.339 12.852 1.00 96.31 81 GLN A O 1
ATOM 638 N N . PHE A 1 82 ? -20.202 -7.608 13.871 1.00 96.00 82 PHE A N 1
ATOM 639 C CA . PHE A 1 82 ? -19.341 -7.292 12.727 1.00 96.00 82 PHE A CA 1
ATOM 640 C C . PHE A 1 82 ? -18.439 -8.466 12.324 1.00 96.00 82 PHE A C 1
ATOM 642 O O . PHE A 1 82 ? -18.191 -8.682 11.143 1.00 96.00 82 PHE A O 1
ATOM 649 N N . GLY A 1 83 ? -17.936 -9.232 13.295 1.00 89.69 83 GLY A N 1
ATOM 650 C CA . GLY A 1 83 ? -17.094 -10.388 13.005 1.00 89.69 83 GLY A CA 1
ATOM 651 C C . GLY A 1 83 ? -17.864 -11.530 12.352 1.00 89.69 83 GLY A C 1
ATOM 652 O O . GLY A 1 83 ? -17.340 -12.149 11.430 1.00 89.69 83 GLY A O 1
ATOM 653 N N . ASP A 1 84 ? -19.088 -11.774 12.812 1.00 94.38 84 ASP A N 1
ATOM 654 C CA . ASP A 1 84 ? -19.949 -12.833 12.283 1.00 94.38 84 ASP A CA 1
ATOM 655 C C . ASP A 1 84 ? -20.425 -12.477 10.871 1.00 94.38 84 ASP A C 1
ATOM 657 O O . ASP A 1 84 ? -20.323 -13.290 9.954 1.00 94.38 84 ASP A O 1
ATOM 661 N N . TRP A 1 85 ? -20.817 -11.217 10.662 1.00 97.06 85 TRP A N 1
ATOM 662 C CA 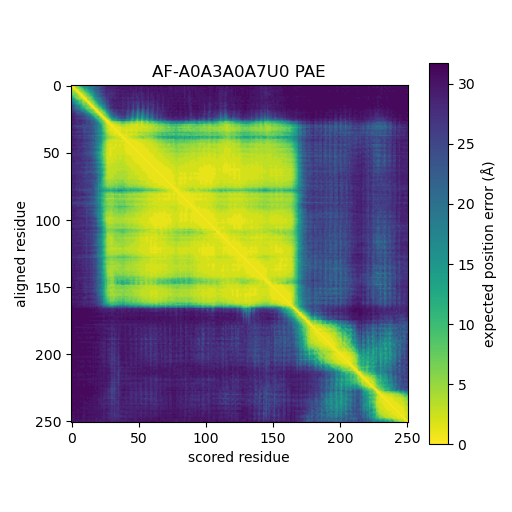. TRP A 1 85 ? -21.172 -10.675 9.352 1.00 97.06 85 TRP A CA 1
ATOM 663 C C . TRP A 1 85 ? -20.032 -10.815 8.331 1.00 97.06 85 TRP A C 1
ATOM 665 O O . TRP A 1 85 ? -20.249 -11.299 7.222 1.00 97.06 85 TRP A O 1
ATOM 675 N N . LEU A 1 86 ? -18.794 -10.475 8.715 1.00 92.38 86 LEU A N 1
ATOM 676 C CA . LEU A 1 86 ? -17.619 -10.652 7.850 1.00 92.38 86 LEU A CA 1
ATOM 677 C C . LEU A 1 86 ? -17.397 -12.111 7.429 1.00 92.38 86 LEU A C 1
ATOM 679 O O . LEU A 1 86 ? -16.987 -12.370 6.292 1.00 92.38 86 LEU A O 1
ATOM 683 N N . ALA A 1 87 ? -17.612 -13.047 8.355 1.00 88.50 87 ALA A N 1
ATOM 684 C CA . ALA A 1 87 ? -17.419 -14.467 8.107 1.00 88.50 87 ALA A CA 1
ATOM 685 C C . ALA A 1 87 ? -18.486 -15.020 7.154 1.00 88.50 87 ALA A C 1
ATOM 687 O O . ALA A 1 87 ? -18.137 -15.749 6.228 1.00 88.50 87 ALA A O 1
ATOM 688 N N . VAL A 1 88 ? -19.752 -14.640 7.353 1.00 94.75 88 VAL A N 1
ATOM 689 C CA . VAL A 1 88 ? -20.891 -15.119 6.555 1.00 94.75 88 VAL A CA 1
ATOM 690 C C . VAL A 1 88 ? -20.879 -14.548 5.137 1.00 94.75 88 VAL A C 1
ATOM 692 O O . VAL A 1 88 ? -20.984 -15.311 4.183 1.00 94.75 88 VAL A O 1
ATOM 695 N N . GLU A 1 89 ? -20.712 -13.234 4.980 1.00 92.75 89 GLU A N 1
ATOM 696 C CA . GLU A 1 89 ? -20.872 -12.587 3.668 1.00 92.75 89 GLU A CA 1
ATOM 697 C C . GLU A 1 89 ? -19.638 -12.721 2.768 1.00 92.75 89 GLU A C 1
ATOM 699 O O . GLU A 1 89 ? -19.749 -12.774 1.544 1.00 92.75 89 GLU A O 1
ATOM 704 N N . PHE A 1 90 ? -18.439 -12.752 3.359 1.00 87.50 90 PHE A N 1
ATOM 705 C CA . PHE A 1 90 ? -17.195 -12.611 2.593 1.00 87.50 90 PHE A CA 1
ATOM 706 C C . PHE A 1 90 ? -16.135 -13.668 2.911 1.00 87.50 90 PHE A C 1
ATOM 708 O O . PHE A 1 90 ? -15.094 -13.696 2.253 1.00 87.50 90 PHE A O 1
ATOM 715 N N . GLY A 1 91 ? -16.330 -14.486 3.953 1.00 87.06 91 GLY A N 1
ATOM 716 C CA . GLY A 1 91 ? -15.280 -15.369 4.468 1.00 87.06 91 GLY A CA 1
ATOM 717 C C . GLY A 1 91 ? -14.038 -14.607 4.955 1.00 87.06 91 GLY A C 1
ATOM 718 O O . GLY A 1 91 ? -12.929 -15.146 4.953 1.00 87.06 91 GLY A O 1
ATOM 719 N N . LEU A 1 92 ? -14.186 -13.332 5.336 1.00 79.00 92 LEU A N 1
ATOM 720 C CA . LEU A 1 92 ? -13.063 -12.483 5.726 1.00 79.00 92 LEU A CA 1
ATOM 721 C C . LEU A 1 92 ? -12.729 -12.638 7.207 1.00 79.00 92 LEU A C 1
ATOM 723 O O . LEU A 1 92 ? -13.582 -12.550 8.086 1.00 79.00 92 LEU A O 1
ATOM 727 N N . SER A 1 93 ? -11.433 -12.749 7.505 1.00 86.00 93 SER A N 1
ATOM 728 C CA . SER A 1 93 ? -10.966 -12.613 8.885 1.00 86.00 93 SER A CA 1
ATOM 729 C C . SER A 1 93 ? -11.062 -11.159 9.359 1.00 86.00 93 SER A C 1
ATOM 731 O O . SER A 1 93 ? -10.809 -10.219 8.597 1.00 86.00 93 SER A O 1
ATOM 733 N N . ARG A 1 94 ? -11.297 -10.966 10.665 1.00 86.38 94 ARG A N 1
ATOM 734 C CA . ARG A 1 94 ? -11.252 -9.637 11.308 1.00 86.38 94 ARG A CA 1
ATOM 735 C C . ARG A 1 94 ? -9.931 -8.907 11.034 1.00 86.38 94 ARG A C 1
ATOM 737 O O . ARG A 1 94 ? -9.922 -7.695 10.843 1.00 86.38 94 ARG A O 1
ATOM 744 N N . ARG A 1 95 ? -8.816 -9.646 10.972 1.00 85.81 95 ARG A N 1
ATOM 745 C CA . ARG A 1 95 ? -7.484 -9.102 10.663 1.00 85.81 95 ARG A CA 1
ATOM 746 C C . ARG A 1 95 ? -7.420 -8.506 9.258 1.00 85.81 95 ARG A C 1
ATOM 748 O O . ARG A 1 95 ? -6.906 -7.403 9.096 1.00 85.81 95 ARG A O 1
ATOM 755 N N . MET A 1 96 ? -7.939 -9.215 8.257 1.00 86.50 96 MET A N 1
ATOM 756 C CA . MET A 1 96 ? -7.950 -8.724 6.877 1.00 86.50 96 MET A CA 1
ATOM 757 C C . MET A 1 96 ? -8.882 -7.518 6.722 1.00 86.50 96 MET A C 1
ATOM 759 O O . MET A 1 96 ? -8.482 -6.513 6.141 1.00 86.50 96 MET A O 1
ATOM 763 N N . ALA A 1 97 ? -10.074 -7.569 7.326 1.00 89.00 97 ALA A N 1
ATOM 764 C CA . ALA A 1 97 ? -10.983 -6.425 7.364 1.00 89.00 97 ALA A CA 1
ATOM 765 C C . ALA A 1 97 ? -10.311 -5.185 7.977 1.00 89.00 97 ALA A C 1
ATOM 767 O O . ALA A 1 97 ? -10.377 -4.096 7.409 1.00 89.00 97 ALA A O 1
ATOM 768 N N . GLN A 1 98 ? -9.575 -5.358 9.080 1.00 94.50 98 GLN A N 1
ATOM 769 C CA . GLN A 1 98 ? -8.844 -4.262 9.711 1.00 94.50 98 GLN A CA 1
ATOM 770 C C . GLN A 1 98 ? -7.732 -3.699 8.811 1.00 94.50 98 GLN A C 1
ATOM 772 O O . GLN A 1 98 ? -7.486 -2.496 8.849 1.00 94.50 98 GLN A O 1
ATOM 777 N N . HIS A 1 99 ? -7.073 -4.521 7.984 1.00 92.88 99 HIS A N 1
ATOM 778 C CA . HIS A 1 99 ? -6.104 -4.019 7.005 1.00 92.88 99 HIS A CA 1
ATOM 779 C C . HIS A 1 99 ? -6.761 -3.081 5.985 1.00 92.88 99 HIS A C 1
ATOM 781 O O . HIS A 1 99 ? -6.261 -1.974 5.794 1.00 92.88 99 HIS A O 1
ATOM 787 N N . PHE A 1 100 ? -7.896 -3.473 5.395 1.00 92.38 100 PHE A N 1
ATOM 788 C CA . PHE A 1 100 ? -8.656 -2.613 4.477 1.00 92.38 100 PHE A CA 1
ATOM 789 C C . PHE A 1 100 ? -9.116 -1.323 5.157 1.00 92.38 100 PHE A C 1
ATOM 791 O O . PHE A 1 100 ? -8.867 -0.225 4.661 1.00 92.38 100 PHE A O 1
ATOM 798 N N . MET A 1 101 ? -9.733 -1.449 6.333 1.00 97.56 101 MET A N 1
ATOM 799 C CA . MET A 1 101 ? -10.215 -0.311 7.111 1.00 97.56 101 MET A CA 1
ATOM 800 C C . MET A 1 101 ? -9.098 0.679 7.438 1.00 97.56 101 MET A C 1
ATOM 802 O O . MET A 1 101 ? -9.285 1.878 7.263 1.00 97.56 101 MET A O 1
ATOM 806 N N . ASN A 1 102 ? -7.925 0.196 7.859 1.00 97.00 102 ASN A N 1
ATOM 807 C CA . ASN A 1 102 ? -6.784 1.058 8.158 1.00 97.00 102 ASN A CA 1
ATOM 808 C C . ASN A 1 102 ? -6.292 1.808 6.916 1.00 97.00 102 ASN A C 1
ATOM 810 O O . ASN A 1 102 ? -5.912 2.972 7.032 1.00 97.00 102 ASN A O 1
ATOM 814 N N . VAL A 1 103 ? -6.290 1.164 5.739 1.00 96.19 103 VAL A N 1
ATOM 815 C CA . VAL A 1 103 ? -5.920 1.827 4.477 1.00 96.19 103 VAL A CA 1
ATOM 816 C C . VAL A 1 103 ? -6.868 2.986 4.201 1.00 96.19 103 VAL A C 1
ATOM 818 O O . VAL A 1 103 ? -6.398 4.099 3.981 1.00 96.19 103 VAL A O 1
ATOM 821 N N . ALA A 1 104 ? -8.179 2.767 4.302 1.00 96.81 104 ALA A N 1
ATOM 822 C CA . ALA A 1 104 ? -9.144 3.851 4.170 1.00 96.81 104 ALA A CA 1
ATOM 823 C C . ALA A 1 104 ? -8.916 4.928 5.248 1.00 96.81 104 ALA A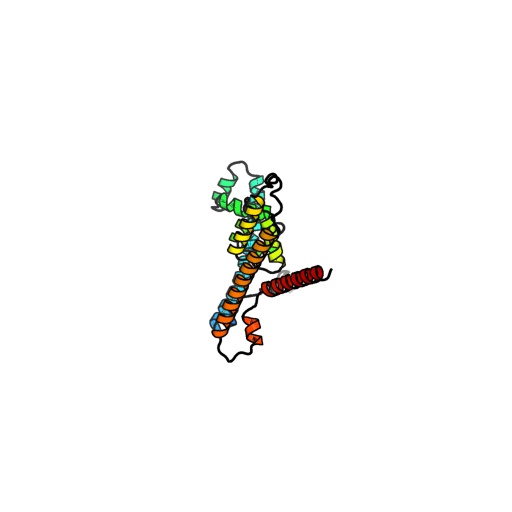 C 1
ATOM 825 O O . ALA A 1 104 ? -8.651 6.079 4.931 1.00 96.81 104 ALA A O 1
ATOM 826 N N . THR A 1 105 ? -8.898 4.579 6.531 1.00 97.06 105 THR A N 1
ATOM 827 C CA . THR A 1 105 ? -8.781 5.573 7.610 1.00 97.06 105 THR A CA 1
ATOM 828 C C . THR A 1 105 ? -7.520 6.433 7.509 1.00 97.06 105 THR A C 1
ATOM 830 O O . THR A 1 105 ? -7.587 7.637 7.738 1.00 97.06 105 THR A O 1
ATOM 833 N N . ARG A 1 106 ? -6.366 5.845 7.172 1.00 96.88 106 ARG A N 1
ATOM 834 C CA . ARG A 1 106 ? -5.081 6.561 7.214 1.00 96.88 106 ARG A CA 1
ATOM 835 C C . ARG A 1 106 ? -4.649 7.160 5.885 1.00 96.88 106 ARG A C 1
ATOM 837 O O . ARG A 1 106 ? -3.892 8.126 5.881 1.00 96.88 106 ARG A O 1
ATOM 844 N N . LEU A 1 107 ? -5.075 6.578 4.765 1.00 96.44 107 LEU A N 1
ATOM 845 C CA . LEU A 1 107 ? -4.535 6.903 3.445 1.00 96.44 107 LEU A CA 1
ATOM 846 C C . LEU A 1 107 ? -5.591 7.471 2.477 1.00 96.44 107 LEU A C 1
ATOM 848 O O . LEU A 1 107 ? -5.205 7.898 1.390 1.00 96.44 107 LEU A O 1
ATOM 852 N N . GLN A 1 108 ? -6.887 7.525 2.835 1.00 92.44 108 GLN A N 1
ATOM 853 C CA . GLN A 1 108 ? -7.980 7.916 1.917 1.00 92.44 108 GLN A CA 1
ATOM 854 C C . GLN A 1 108 ? -7.755 9.251 1.211 1.00 92.44 108 GLN A C 1
ATOM 856 O O . GLN A 1 108 ? -7.968 9.346 0.001 1.00 92.44 108 GLN A O 1
ATOM 861 N N . ALA A 1 109 ? -7.288 10.268 1.943 1.00 90.75 109 ALA A N 1
ATOM 862 C CA . ALA A 1 109 ? -7.029 11.604 1.401 1.00 90.75 109 ALA A CA 1
ATOM 863 C C . ALA A 1 109 ? -6.006 11.603 0.248 1.00 90.75 109 ALA A C 1
ATOM 865 O O . ALA A 1 109 ? -5.911 12.562 -0.507 1.00 90.75 109 ALA A O 1
ATOM 866 N N . LYS A 1 110 ? -5.236 10.518 0.117 1.00 90.94 110 LYS A N 1
ATOM 867 C CA . LYS A 1 110 ? -4.143 10.333 -0.844 1.00 90.94 110 LYS A CA 1
ATOM 868 C C . LYS A 1 110 ? -4.387 9.114 -1.736 1.00 90.94 110 LYS A C 1
ATOM 870 O O . LYS A 1 110 ? -3.453 8.592 -2.345 1.00 90.94 110 LYS A O 1
ATOM 875 N N . SER A 1 111 ? -5.634 8.640 -1.800 1.00 88.06 111 SER A N 1
ATOM 876 C CA . SER A 1 111 ? -6.022 7.421 -2.516 1.00 88.06 111 SER A CA 1
ATOM 877 C C . SER A 1 111 ? -5.615 7.452 -3.988 1.00 88.06 111 SER A C 1
ATOM 879 O O . SER A 1 111 ? -5.098 6.453 -4.478 1.00 88.06 111 SER A O 1
ATOM 881 N N . GLU A 1 112 ? -5.732 8.587 -4.684 1.00 90.25 112 GLU A N 1
ATOM 882 C CA . GLU A 1 112 ? -5.306 8.694 -6.086 1.00 90.25 112 GLU A CA 1
ATOM 883 C C . GLU A 1 112 ? -3.816 8.382 -6.279 1.00 90.25 112 GLU A C 1
ATOM 885 O O . GLU A 1 112 ? -3.458 7.590 -7.156 1.00 90.25 112 GLU A O 1
ATOM 890 N N . LYS A 1 113 ? -2.955 8.947 -5.421 1.00 90.44 113 LYS A N 1
ATOM 891 C CA . LYS A 1 113 ? -1.502 8.730 -5.447 1.00 90.44 113 LYS A CA 1
ATOM 892 C C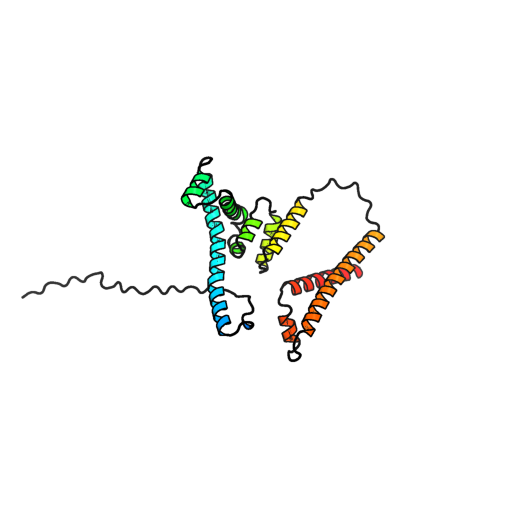 . LYS A 1 113 ? -1.156 7.303 -5.032 1.00 90.44 113 LYS A C 1
ATOM 894 O O . LYS A 1 113 ? -0.389 6.611 -5.703 1.00 90.44 113 LYS A O 1
ATOM 899 N N . PHE A 1 114 ? -1.740 6.843 -3.930 1.00 93.12 114 PHE A N 1
ATOM 900 C CA . PHE A 1 114 ? -1.409 5.552 -3.341 1.00 93.12 114 PHE A CA 1
ATOM 901 C C . PHE A 1 114 ? -2.027 4.360 -4.073 1.00 93.12 114 PHE A C 1
ATOM 903 O O . PHE A 1 114 ? -1.470 3.271 -3.989 1.00 93.12 114 PHE A O 1
ATOM 910 N N . SER A 1 115 ? -3.063 4.541 -4.897 1.00 91.38 115 SER A N 1
ATOM 911 C CA . SER A 1 115 ? -3.600 3.475 -5.766 1.00 91.38 115 SER A CA 1
ATOM 912 C C . SER A 1 115 ? -2.589 2.968 -6.806 1.00 91.38 115 SER A C 1
ATOM 914 O O . SER A 1 115 ? -2.824 1.968 -7.478 1.00 91.38 115 SER A O 1
ATOM 916 N N . HIS A 1 116 ? -1.447 3.642 -6.964 1.00 89.56 116 HIS A N 1
ATOM 917 C CA . HIS A 1 116 ? -0.328 3.161 -7.773 1.00 89.56 116 HIS A CA 1
ATOM 918 C C . HIS A 1 116 ? 0.598 2.182 -7.032 1.00 89.56 116 HIS A C 1
ATOM 920 O O . HIS A 1 116 ? 1.491 1.608 -7.660 1.00 89.56 116 HIS A O 1
ATOM 926 N N . LEU A 1 117 ? 0.422 2.004 -5.721 1.00 90.81 117 LEU A N 1
ATOM 927 C CA . LEU A 1 117 ? 1.222 1.103 -4.901 1.00 90.81 117 LEU A CA 1
ATOM 928 C C . LEU A 1 117 ? 0.608 -0.306 -4.849 1.00 90.81 117 LEU A C 1
ATOM 930 O O . LEU A 1 117 ? -0.615 -0.452 -4.845 1.00 90.81 117 LEU A O 1
ATOM 934 N N . PRO A 1 118 ? 1.438 -1.359 -4.745 1.00 89.81 118 PRO A N 1
ATOM 935 C CA . PRO A 1 118 ? 0.952 -2.708 -4.481 1.00 89.81 118 PRO A CA 1
ATOM 936 C C . PRO A 1 118 ? 0.188 -2.809 -3.143 1.00 89.81 118 PRO A C 1
ATOM 938 O O . PRO A 1 118 ? 0.566 -2.131 -2.181 1.00 89.81 118 PRO A O 1
ATOM 941 N N . PRO A 1 119 ? -0.801 -3.719 -3.019 1.00 88.50 119 PRO A N 1
ATOM 942 C CA . PRO A 1 119 ? -1.576 -3.920 -1.788 1.00 88.50 119 PRO A CA 1
ATOM 943 C C . PRO A 1 119 ? -0.738 -4.130 -0.520 1.00 88.50 119 PRO A C 1
ATOM 945 O O . PRO A 1 119 ? -1.023 -3.547 0.521 1.00 88.50 119 PRO A O 1
ATOM 948 N N . SER A 1 120 ? 0.337 -4.917 -0.603 1.00 89.12 120 SER A N 1
ATOM 949 C CA . SER A 1 120 ? 1.233 -5.169 0.533 1.00 89.12 120 SER A CA 1
ATOM 950 C C . SER A 1 120 ? 1.885 -3.889 1.061 1.00 89.12 120 SER A C 1
ATOM 952 O O . SER A 1 120 ? 2.003 -3.710 2.273 1.00 89.12 120 SER A O 1
ATOM 954 N N . THR A 1 121 ? 2.252 -2.970 0.166 1.00 94.12 121 THR A N 1
ATOM 955 C CA . THR A 1 121 ? 2.788 -1.654 0.524 1.00 94.12 121 THR A CA 1
ATOM 956 C C . THR A 1 121 ? 1.721 -0.787 1.190 1.00 94.12 121 THR A C 1
ATOM 958 O O . THR A 1 121 ? 2.015 -0.131 2.189 1.00 94.12 121 THR A O 1
ATOM 961 N N . LEU A 1 122 ? 0.478 -0.815 0.692 1.00 95.19 122 LEU A N 1
ATOM 962 C CA . LEU A 1 122 ? -0.646 -0.101 1.309 1.00 95.19 122 LEU A CA 1
ATOM 963 C C . LEU A 1 122 ? -0.892 -0.579 2.742 1.00 95.19 122 LEU A C 1
ATOM 965 O O . LEU A 1 122 ? -0.972 0.242 3.653 1.00 95.19 122 LEU A O 1
ATOM 969 N N . TYR A 1 123 ? -0.942 -1.894 2.965 1.00 93.62 123 TYR A N 1
ATOM 970 C CA . TYR A 1 123 ? -1.145 -2.456 4.304 1.00 93.62 123 TYR A CA 1
ATOM 971 C C . TYR A 1 123 ? -0.006 -2.110 5.261 1.00 93.62 123 TYR A C 1
ATOM 973 O O . TYR A 1 123 ? -0.258 -1.812 6.427 1.00 93.62 123 TYR A O 1
ATOM 981 N N . LEU A 1 124 ? 1.239 -2.125 4.775 1.00 95.81 124 LEU A N 1
ATOM 982 C CA . LEU A 1 124 ? 2.404 -1.735 5.562 1.00 95.81 124 LEU A CA 1
ATOM 983 C C . LEU A 1 124 ? 2.329 -0.261 5.980 1.00 95.81 124 LEU A C 1
ATOM 985 O O . LEU A 1 124 ? 2.527 0.051 7.153 1.00 95.81 124 LEU A O 1
ATOM 989 N N . LEU A 1 125 ? 2.016 0.640 5.048 1.00 96.19 125 LEU A N 1
ATOM 990 C CA . LEU A 1 125 ? 1.901 2.075 5.327 1.00 96.19 125 LEU A CA 1
ATOM 991 C C . LEU A 1 125 ? 0.729 2.392 6.255 1.00 96.19 125 LEU A C 1
ATOM 993 O O . LEU A 1 125 ? 0.854 3.217 7.155 1.00 96.19 125 LEU A O 1
ATOM 997 N N . ALA A 1 126 ? -0.389 1.694 6.077 1.00 96.94 126 ALA A N 1
ATOM 998 C CA . ALA A 1 126 ? -1.584 1.873 6.883 1.00 96.94 126 ALA A CA 1
ATOM 999 C C . ALA A 1 126 ? -1.513 1.192 8.260 1.00 96.94 126 ALA A C 1
ATOM 1001 O O . ALA A 1 126 ? -2.359 1.455 9.115 1.00 96.94 126 ALA A O 1
ATOM 1002 N N . ALA A 1 127 ? -0.535 0.316 8.515 1.00 96.56 127 ALA A N 1
ATOM 1003 C CA . ALA A 1 127 ? -0.435 -0.393 9.787 1.00 96.56 127 ALA A CA 1
ATOM 1004 C C . ALA A 1 127 ? -0.360 0.601 10.963 1.00 96.56 127 ALA A C 1
ATOM 1006 O O . ALA A 1 127 ? 0.421 1.542 10.877 1.00 96.56 127 ALA A O 1
ATOM 1007 N N . PRO A 1 128 ? -1.075 0.404 12.088 1.00 93.12 128 PRO A N 1
ATOM 1008 C CA . PRO A 1 128 ? -1.110 1.378 13.190 1.00 93.12 128 PRO A CA 1
ATOM 1009 C C . PRO A 1 128 ? 0.269 1.708 13.772 1.00 93.12 128 PRO A C 1
ATOM 1011 O O . PRO A 1 128 ? 0.503 2.807 14.251 1.00 93.12 128 PRO A O 1
ATOM 1014 N N . THR A 1 129 ? 1.206 0.759 13.687 1.00 92.06 129 THR A N 1
ATOM 1015 C CA . THR A 1 129 ? 2.595 0.960 14.124 1.00 92.06 129 THR A CA 1
ATOM 1016 C C . THR A 1 129 ? 3.418 1.841 13.188 1.00 92.06 129 THR A C 1
ATOM 1018 O O . THR A 1 129 ? 4.537 2.197 13.535 1.00 92.06 129 THR A O 1
ATOM 1021 N N . THR A 1 130 ? 2.941 2.108 11.973 1.00 92.75 130 THR A N 1
ATOM 1022 C CA . THR A 1 130 ? 3.689 2.855 10.964 1.00 92.75 130 THR A CA 1
ATOM 1023 C C . THR A 1 130 ? 3.569 4.354 11.229 1.00 92.75 130 THR A C 1
ATOM 1025 O O . THR A 1 130 ? 2.448 4.863 11.206 1.00 92.75 130 THR A O 1
ATOM 1028 N N . PRO A 1 131 ? 4.688 5.066 11.441 1.00 92.81 131 PRO A N 1
ATOM 1029 C CA . PRO A 1 131 ? 4.727 6.516 11.622 1.00 92.81 131 PRO A CA 1
ATOM 1030 C C . PRO A 1 131 ? 4.081 7.311 10.484 1.00 92.81 131 PRO A C 1
ATOM 1032 O O . PRO A 1 131 ? 4.297 6.990 9.315 1.00 92.81 131 PRO A O 1
ATOM 1035 N N . ASP A 1 132 ? 3.403 8.419 10.798 1.00 92.62 132 ASP A N 1
ATOM 1036 C CA . ASP A 1 132 ? 2.898 9.353 9.774 1.00 92.62 132 ASP A CA 1
ATOM 1037 C C . ASP A 1 132 ? 4.029 9.996 8.957 1.00 92.62 132 ASP A C 1
ATOM 1039 O O . ASP A 1 132 ? 3.853 10.331 7.787 1.00 92.62 132 ASP A O 1
ATOM 1043 N N . GLU A 1 133 ? 5.220 10.127 9.549 1.00 89.75 133 GLU A N 1
ATOM 1044 C CA . GLU A 1 133 ? 6.430 10.563 8.843 1.00 89.75 133 GLU A CA 1
ATOM 1045 C C . GLU A 1 133 ? 6.793 9.626 7.686 1.00 89.75 133 GLU A C 1
ATOM 1047 O O . GLU A 1 133 ? 7.071 10.084 6.582 1.00 89.75 133 GLU A O 1
ATOM 1052 N N . ALA A 1 134 ? 6.699 8.309 7.891 1.00 90.44 134 ALA A N 1
ATOM 1053 C CA . ALA A 1 134 ? 6.983 7.342 6.834 1.00 90.44 134 ALA A CA 1
ATOM 1054 C C . ALA A 1 134 ? 5.992 7.474 5.666 1.00 90.44 134 ALA A C 1
ATOM 1056 O O . ALA A 1 134 ? 6.382 7.355 4.505 1.00 90.44 134 ALA A O 1
ATOM 1057 N N . ILE A 1 135 ? 4.716 7.751 5.965 1.00 94.00 135 ILE A N 1
ATOM 1058 C CA . ILE A 1 135 ? 3.680 7.980 4.949 1.00 94.00 135 ILE A CA 1
ATOM 1059 C C . ILE A 1 135 ? 4.003 9.238 4.137 1.00 94.00 135 ILE A C 1
ATOM 1061 O O . ILE A 1 135 ? 3.927 9.192 2.909 1.00 94.00 135 ILE A O 1
ATOM 1065 N N . ARG A 1 136 ? 4.398 10.334 4.801 1.00 91.62 136 ARG A N 1
ATOM 1066 C CA . ARG A 1 136 ? 4.786 11.593 4.141 1.00 91.62 136 ARG A CA 1
ATOM 1067 C C . ARG A 1 136 ? 5.984 11.408 3.211 1.00 91.62 136 ARG A C 1
ATOM 1069 O O . ARG A 1 136 ? 5.893 11.747 2.038 1.00 91.62 136 ARG A O 1
ATOM 1076 N N . VAL A 1 137 ? 7.049 10.759 3.681 1.00 87.19 137 VAL A N 1
ATOM 1077 C CA . VAL A 1 137 ? 8.251 10.485 2.871 1.00 87.19 137 VAL A CA 1
ATOM 1078 C C . VAL A 1 137 ? 7.924 9.647 1.626 1.00 87.19 137 VAL A C 1
ATOM 1080 O O . VAL A 1 137 ? 8.486 9.866 0.551 1.00 87.19 137 VAL A O 1
ATOM 1083 N N . VAL A 1 138 ? 7.024 8.663 1.740 1.00 89.56 138 VAL A N 1
ATOM 1084 C CA . VAL A 1 138 ? 6.600 7.861 0.580 1.00 89.56 138 VAL A CA 1
ATOM 1085 C C . VAL A 1 138 ? 5.721 8.667 -0.375 1.00 89.56 138 VAL A C 1
ATOM 1087 O O . VAL A 1 138 ? 5.865 8.517 -1.587 1.00 89.56 138 VAL A O 1
ATOM 1090 N N . GLU A 1 139 ? 4.848 9.531 0.135 1.00 91.12 139 GLU A N 1
ATOM 1091 C CA . GLU A 1 139 ? 4.049 10.437 -0.692 1.00 91.12 139 GLU A CA 1
ATOM 1092 C C . GLU A 1 139 ? 4.927 11.391 -1.514 1.00 91.12 139 GLU A C 1
ATOM 1094 O O . GLU A 1 139 ? 4.782 11.439 -2.733 1.00 91.12 139 GLU A O 1
ATOM 1099 N N . GLU A 1 140 ? 5.894 12.065 -0.887 1.00 87.50 140 GLU A N 1
ATOM 1100 C CA . GLU A 1 140 ? 6.827 12.975 -1.571 1.00 87.50 140 GLU A CA 1
ATOM 1101 C C . GLU A 1 140 ? 7.598 12.274 -2.698 1.00 87.50 140 GLU A C 1
ATOM 1103 O O . GLU A 1 140 ? 7.837 12.834 -3.771 1.00 87.50 140 GLU A O 1
ATOM 1108 N N . ARG A 1 141 ? 7.966 11.006 -2.486 1.00 84.94 141 ARG A N 1
ATOM 1109 C CA . ARG A 1 141 ? 8.598 10.180 -3.521 1.00 84.94 141 ARG A CA 1
ATOM 1110 C C . ARG A 1 141 ? 7.656 9.901 -4.687 1.00 84.94 141 ARG A C 1
ATOM 1112 O O . ARG A 1 141 ? 8.082 9.991 -5.838 1.00 84.94 141 ARG A O 1
ATOM 1119 N N . LEU A 1 142 ? 6.395 9.576 -4.413 1.00 86.25 142 LEU A N 1
ATOM 1120 C CA . LEU A 1 142 ? 5.399 9.369 -5.466 1.00 86.25 142 LEU A CA 1
ATOM 1121 C C . LEU A 1 142 ? 5.164 10.641 -6.284 1.00 86.25 142 LEU A C 1
ATOM 1123 O O . LEU A 1 142 ? 5.066 10.537 -7.511 1.00 86.25 142 LEU A O 1
ATOM 1127 N N . ASP A 1 143 ? 5.144 11.803 -5.626 1.00 82.44 143 ASP A N 1
ATOM 1128 C CA . ASP A 1 143 ? 5.022 13.123 -6.258 1.00 82.44 143 ASP A CA 1
ATOM 1129 C C . ASP A 1 143 ? 6.237 13.447 -7.142 1.00 82.44 143 ASP A C 1
ATOM 1131 O O . ASP A 1 143 ? 6.089 13.969 -8.245 1.00 82.44 143 ASP A O 1
ATOM 1135 N N . ALA A 1 144 ? 7.440 13.025 -6.739 1.00 82.56 144 ALA A N 1
ATOM 1136 C CA . ALA A 1 144 ? 8.647 13.093 -7.572 1.00 82.56 144 ALA A CA 1
ATOM 1137 C C . ALA A 1 144 ? 8.648 12.098 -8.761 1.00 82.56 144 ALA A C 1
ATOM 1139 O O . ALA A 1 144 ? 9.588 12.058 -9.568 1.00 82.56 144 ALA A O 1
ATOM 1140 N N . GLY A 1 145 ? 7.606 11.272 -8.885 1.00 78.62 145 GLY A N 1
ATOM 1141 C CA . GLY A 1 145 ? 7.477 10.238 -9.907 1.00 78.62 145 GLY A CA 1
ATOM 1142 C C . GLY A 1 145 ? 8.255 8.953 -9.609 1.00 78.62 145 GLY A C 1
ATOM 1143 O O . GLY A 1 145 ? 8.342 8.098 -10.487 1.00 78.62 145 GLY A O 1
ATOM 1144 N N . ASP A 1 146 ? 8.800 8.790 -8.397 1.00 76.19 146 ASP A N 1
ATOM 1145 C CA . ASP A 1 146 ? 9.378 7.520 -7.942 1.00 76.19 146 ASP A CA 1
ATOM 1146 C C . ASP A 1 146 ? 8.255 6.478 -7.776 1.00 76.19 146 ASP A C 1
ATOM 1148 O O . ASP A 1 146 ? 7.086 6.799 -7.534 1.00 76.19 146 ASP A O 1
ATOM 1152 N N . ARG A 1 147 ? 8.593 5.201 -7.931 1.00 79.69 147 ARG A N 1
ATOM 1153 C CA . ARG A 1 147 ? 7.699 4.061 -7.692 1.00 79.69 147 ARG A CA 1
ATOM 1154 C C . ARG A 1 147 ? 8.436 3.090 -6.772 1.00 79.69 147 ARG A C 1
ATOM 1156 O O . ARG A 1 147 ? 9.026 2.117 -7.247 1.00 79.69 147 ARG A O 1
ATOM 1163 N N . PRO A 1 148 ? 8.459 3.376 -5.458 1.00 78.69 148 PRO A N 1
ATOM 1164 C CA . PRO A 1 148 ? 9.315 2.654 -4.535 1.00 78.69 148 PRO A CA 1
ATOM 1165 C C . PRO A 1 148 ? 8.870 1.195 -4.390 1.00 78.69 148 PRO A C 1
ATOM 1167 O O . PRO A 1 148 ? 7.695 0.884 -4.190 1.00 78.69 148 PRO A O 1
ATOM 1170 N N . GLN A 1 149 ? 9.849 0.295 -4.457 1.00 83.50 149 GLN A N 1
ATOM 1171 C CA . GLN A 1 149 ? 9.682 -1.127 -4.158 1.00 83.50 149 GLN A CA 1
ATOM 1172 C C . GLN A 1 149 ? 9.329 -1.339 -2.676 1.00 83.50 149 GLN A C 1
ATOM 1174 O O . GLN A 1 149 ? 9.744 -0.559 -1.814 1.00 83.50 149 GLN A O 1
ATOM 1179 N N . LEU A 1 150 ? 8.638 -2.442 -2.361 1.00 81.12 150 LEU A N 1
ATOM 1180 C CA . LEU A 1 150 ? 8.200 -2.763 -0.994 1.00 81.12 150 LEU A CA 1
ATOM 1181 C C . LEU A 1 150 ? 9.356 -2.746 0.020 1.00 81.12 150 LEU A C 1
ATOM 1183 O O . LEU A 1 150 ? 9.217 -2.160 1.089 1.00 81.12 150 LEU A O 1
ATOM 1187 N N . ALA A 1 151 ? 10.513 -3.319 -0.326 1.00 79.06 151 ALA A N 1
ATOM 1188 C CA . ALA A 1 151 ? 11.688 -3.342 0.551 1.00 79.06 151 ALA A CA 1
ATOM 1189 C C . ALA A 1 151 ? 12.189 -1.930 0.907 1.00 79.06 151 ALA A C 1
ATOM 1191 O O . ALA A 1 151 ? 12.591 -1.666 2.040 1.00 79.06 151 ALA A O 1
ATOM 1192 N N . ARG A 1 152 ? 12.114 -0.992 -0.046 1.00 86.44 152 ARG A N 1
ATOM 1193 C CA . ARG A 1 152 ? 12.480 0.410 0.183 1.00 86.44 152 ARG A CA 1
ATOM 1194 C C . ARG A 1 152 ? 11.472 1.089 1.108 1.00 86.44 152 ARG A C 1
ATOM 1196 O O . ARG A 1 152 ? 11.887 1.792 2.023 1.00 86.44 152 ARG A O 1
ATOM 1203 N N . VAL A 1 153 ? 10.176 0.839 0.918 1.00 86.00 153 VAL A N 1
ATOM 1204 C CA . VAL A 1 153 ? 9.131 1.353 1.819 1.00 86.00 153 VAL A CA 1
ATOM 1205 C C . VAL A 1 153 ? 9.288 0.790 3.232 1.00 86.00 153 VAL A C 1
ATOM 1207 O O . VAL A 1 153 ? 9.239 1.550 4.192 1.00 86.00 153 VAL A O 1
ATOM 1210 N N . ALA A 1 154 ? 9.567 -0.506 3.376 1.00 83.81 154 ALA A N 1
ATOM 1211 C CA . ALA A 1 154 ? 9.841 -1.125 4.672 1.00 83.81 154 ALA A CA 1
ATOM 1212 C C . ALA A 1 154 ? 11.029 -0.474 5.387 1.00 83.81 154 ALA A C 1
ATOM 1214 O O . ALA A 1 154 ? 10.936 -0.174 6.575 1.00 83.81 154 ALA A O 1
ATOM 1215 N N . ARG A 1 155 ? 12.106 -0.166 4.654 1.00 85.06 155 ARG A N 1
ATOM 1216 C CA . ARG A 1 155 ? 13.249 0.566 5.209 1.00 85.06 155 ARG A CA 1
ATOM 1217 C C . ARG A 1 155 ? 12.868 1.972 5.675 1.00 85.06 155 ARG A C 1
ATOM 1219 O O . ARG A 1 155 ? 13.307 2.377 6.744 1.00 85.06 155 ARG A O 1
ATOM 1226 N N . ILE A 1 156 ? 12.050 2.701 4.910 1.00 86.88 156 ILE A N 1
ATOM 1227 C CA . ILE A 1 156 ? 11.552 4.029 5.313 1.00 86.88 156 ILE A CA 1
ATOM 1228 C C . ILE A 1 156 ? 10.756 3.917 6.618 1.00 86.88 156 ILE A C 1
ATOM 1230 O O . ILE A 1 156 ? 11.033 4.649 7.562 1.00 86.88 156 ILE A O 1
ATOM 1234 N N . VAL A 1 157 ? 9.822 2.964 6.696 1.00 87.81 157 VAL A N 1
ATOM 1235 C CA . VAL A 1 157 ? 9.013 2.730 7.902 1.00 87.81 157 VAL A CA 1
ATOM 1236 C C . VAL A 1 157 ? 9.892 2.425 9.111 1.00 87.81 157 VAL A C 1
ATOM 1238 O O . VAL A 1 157 ? 9.664 2.982 10.182 1.00 87.81 157 VAL A O 1
ATOM 1241 N N . GLU A 1 158 ? 10.896 1.567 8.950 1.00 86.69 158 GLU A N 1
ATOM 1242 C CA . GLU A 1 158 ? 11.797 1.187 10.036 1.00 86.69 158 GLU A CA 1
ATOM 1243 C C . GLU A 1 158 ? 12.640 2.371 10.529 1.00 86.69 158 GLU A C 1
ATOM 1245 O O . GLU A 1 158 ? 12.687 2.635 11.729 1.00 86.69 158 GLU A O 1
ATOM 1250 N N . LEU A 1 159 ? 13.225 3.151 9.617 1.00 85.12 159 LEU A N 1
ATOM 1251 C CA . LEU A 1 159 ? 13.989 4.349 9.977 1.00 85.12 159 LEU A CA 1
ATOM 1252 C C . LEU A 1 159 ? 13.115 5.384 10.699 1.00 85.12 159 LEU A C 1
ATOM 1254 O O . LEU A 1 159 ? 13.531 5.945 11.712 1.00 85.12 159 LEU A O 1
ATOM 1258 N N . SER A 1 160 ? 11.881 5.599 10.237 1.00 88.12 160 SER A N 1
ATOM 1259 C CA . SER A 1 160 ? 10.944 6.498 10.917 1.00 88.12 160 SER A CA 1
ATOM 1260 C C . SER A 1 160 ? 10.546 5.981 12.302 1.00 88.12 160 SER A C 1
ATOM 1262 O O . SER A 1 160 ? 10.398 6.777 13.227 1.00 88.12 160 SER A O 1
ATOM 1264 N N . LYS A 1 161 ? 10.387 4.662 12.479 1.00 83.88 161 LYS A N 1
ATOM 1265 C CA . LYS A 1 161 ? 10.104 4.063 13.793 1.00 83.88 161 LYS A CA 1
ATOM 1266 C C . LYS A 1 161 ? 11.269 4.268 14.750 1.00 83.88 161 LYS A C 1
ATOM 1268 O O . LYS A 1 161 ? 11.041 4.623 15.900 1.00 83.88 161 LYS A O 1
ATOM 1273 N N . GLN A 1 162 ? 12.500 4.071 14.289 1.00 84.56 162 GLN A N 1
ATOM 1274 C CA . GLN A 1 162 ? 13.699 4.305 15.095 1.00 84.56 162 GLN A CA 1
ATOM 1275 C C . GLN A 1 162 ? 13.802 5.772 15.519 1.00 84.56 162 GLN A C 1
ATOM 1277 O O . GLN A 1 162 ? 13.994 6.047 16.699 1.00 84.56 162 GLN A O 1
ATOM 1282 N N . ALA A 1 163 ? 13.556 6.706 14.597 1.00 82.12 163 ALA A N 1
ATOM 1283 C CA . ALA A 1 163 ? 13.540 8.136 14.900 1.00 82.12 163 ALA A CA 1
ATOM 1284 C C . ALA A 1 163 ? 12.472 8.528 15.941 1.00 82.12 163 ALA A C 1
ATOM 1286 O O . ALA A 1 163 ? 12.706 9.433 16.732 1.00 82.12 163 ALA A O 1
ATOM 1287 N N . GLN A 1 164 ? 11.322 7.843 15.976 1.00 79.62 164 GLN A N 1
ATOM 1288 C CA . GLN A 1 164 ? 10.281 8.068 16.991 1.00 79.62 164 GLN A CA 1
ATOM 1289 C C . GLN A 1 164 ? 10.557 7.374 18.329 1.00 79.62 164 GLN A C 1
ATOM 1291 O O . GLN A 1 164 ? 10.128 7.859 19.374 1.00 79.62 164 GLN A O 1
ATOM 1296 N N . ARG A 1 165 ? 11.216 6.209 18.303 1.00 77.62 165 ARG A N 1
ATOM 1297 C CA . ARG A 1 165 ? 11.509 5.409 19.501 1.00 77.62 165 ARG A CA 1
ATOM 1298 C C . ARG A 1 165 ? 12.666 5.955 20.309 1.00 77.62 165 ARG A C 1
ATOM 1300 O O . ARG A 1 165 ? 12.741 5.602 21.476 1.00 77.62 165 ARG A O 1
ATOM 1307 N N . THR A 1 166 ? 13.532 6.773 19.722 1.00 52.53 166 THR A N 1
ATOM 1308 C CA . THR A 1 166 ? 14.477 7.596 20.473 1.00 52.53 166 THR A CA 1
ATOM 1309 C C . THR A 1 166 ? 13.673 8.746 21.077 1.00 52.53 166 THR A C 1
ATOM 1311 O O . THR A 1 166 ? 13.371 9.705 20.363 1.00 52.53 166 THR A O 1
ATOM 1314 N N . PRO A 1 167 ? 13.265 8.690 22.359 1.00 49.03 167 PRO A N 1
ATOM 1315 C CA . PRO A 1 167 ? 12.727 9.876 22.991 1.00 49.03 167 PRO A CA 1
ATOM 1316 C C . PRO A 1 167 ? 13.881 10.881 23.051 1.00 49.03 167 PRO A C 1
ATOM 1318 O O . PRO A 1 167 ? 15.056 10.501 23.049 1.00 49.03 167 PRO A O 1
ATOM 1321 N N . SER A 1 168 ? 13.559 12.163 23.168 1.00 48.47 168 SER A N 1
ATOM 1322 C CA . SER A 1 168 ? 14.438 13.090 23.874 1.00 48.47 168 SER A CA 1
ATOM 1323 C C . SER A 1 168 ? 14.829 12.434 25.206 1.00 48.47 168 SER A C 1
ATOM 1325 O O . SER A 1 168 ? 14.053 12.440 26.161 1.00 48.47 168 SER A O 1
ATOM 1327 N N . SER A 1 169 ? 15.989 11.776 25.253 1.00 45.00 169 SER A N 1
ATOM 1328 C CA . SER A 1 169 ? 16.660 11.484 26.511 1.00 45.00 169 SER A CA 1
ATOM 1329 C C . SER A 1 169 ? 16.804 12.836 27.209 1.00 45.00 169 SER A C 1
ATOM 1331 O O . SER A 1 169 ? 17.128 13.806 26.510 1.00 45.00 169 SER A O 1
ATOM 1333 N N . PRO A 1 170 ? 16.587 12.959 28.537 1.00 44.16 170 PRO A N 1
ATOM 1334 C CA . PRO A 1 170 ? 17.035 14.161 29.225 1.00 44.16 170 PRO A CA 1
ATOM 1335 C C . PRO A 1 170 ? 18.483 14.350 28.795 1.00 44.16 170 PRO A C 1
ATOM 1337 O O . PRO A 1 170 ? 19.232 13.364 28.767 1.00 44.16 170 PRO A O 1
ATOM 1340 N N . ALA A 1 171 ? 18.795 15.556 28.310 1.00 41.22 171 ALA A N 1
ATOM 1341 C CA . ALA A 1 171 ? 20.098 15.874 27.758 1.00 41.22 171 ALA A CA 1
ATOM 1342 C C . ALA A 1 171 ? 21.157 15.180 28.625 1.00 41.22 171 ALA A C 1
ATOM 1344 O O . ALA A 1 171 ? 21.122 15.377 29.847 1.00 41.22 171 ALA A O 1
ATOM 1345 N N . PRO A 1 172 ? 22.040 14.327 28.067 1.00 46.00 172 PRO A N 1
ATOM 1346 C CA . PRO A 1 172 ? 23.200 13.929 28.838 1.00 46.00 172 PRO A CA 1
ATOM 1347 C C . PRO A 1 172 ? 23.825 15.245 29.295 1.00 46.00 172 PRO A C 1
ATOM 1349 O O . PRO A 1 172 ? 24.028 16.134 28.458 1.00 46.00 172 PRO A O 1
ATOM 1352 N N . ALA A 1 173 ? 24.002 15.411 30.614 1.00 50.72 173 ALA A N 1
ATOM 1353 C CA . ALA A 1 173 ? 24.721 16.547 31.190 1.00 50.72 173 ALA A CA 1
ATOM 1354 C C . ALA A 1 173 ? 25.887 16.858 30.255 1.00 50.72 173 ALA A C 1
ATOM 1356 O O . ALA A 1 173 ? 26.559 15.891 29.886 1.00 50.72 173 ALA A O 1
ATOM 1357 N N . PRO A 1 174 ? 26.021 18.114 29.781 1.00 46.50 174 PRO A N 1
ATOM 1358 C CA . PRO A 1 174 ? 26.650 18.443 28.508 1.00 46.50 174 PRO A CA 1
ATOM 1359 C C . PRO A 1 174 ? 27.883 17.576 28.326 1.00 46.50 174 PRO A C 1
ATOM 1361 O O . PRO A 1 174 ? 28.893 17.784 28.999 1.00 46.50 174 PRO A O 1
ATOM 1364 N N . ALA A 1 175 ? 27.754 16.540 27.487 1.00 54.62 175 ALA A N 1
ATOM 1365 C CA . ALA A 1 175 ? 28.904 15.750 27.104 1.00 54.62 175 ALA A CA 1
ATOM 1366 C C . ALA A 1 175 ? 29.871 16.778 26.533 1.00 54.62 175 ALA A C 1
ATOM 1368 O O . ALA A 1 175 ? 29.487 17.535 25.633 1.00 54.62 175 ALA A O 1
ATOM 1369 N N . ALA A 1 176 ? 31.041 16.892 27.166 1.00 56.66 176 ALA A N 1
ATOM 1370 C CA . ALA A 1 176 ? 32.022 17.908 26.830 1.00 56.66 176 ALA A CA 1
ATOM 1371 C C . ALA A 1 176 ? 32.137 17.982 25.300 1.00 56.66 176 ALA A C 1
ATOM 1373 O O . ALA A 1 176 ? 32.161 16.922 24.662 1.00 56.66 176 ALA A O 1
ATOM 1374 N N . PRO A 1 177 ? 32.121 19.192 24.707 1.00 52.09 177 PRO A N 1
ATOM 1375 C CA . PRO A 1 177 ? 32.155 19.337 23.260 1.00 52.09 177 PRO A CA 1
ATOM 1376 C C . PRO A 1 177 ? 33.256 18.442 22.700 1.00 52.09 177 PRO A C 1
ATOM 1378 O O . PRO A 1 177 ? 34.374 18.447 23.224 1.00 52.09 177 PRO A O 1
ATOM 1381 N N . LEU A 1 178 ? 32.910 17.645 21.680 1.00 50.19 178 LEU A N 1
ATOM 1382 C CA . LEU A 1 178 ? 33.867 16.791 20.983 1.00 50.19 178 LEU A CA 1
ATOM 1383 C C . LEU A 1 178 ? 35.104 17.634 20.697 1.00 50.19 178 LEU A C 1
ATOM 1385 O O . LEU A 1 178 ? 34.998 18.714 20.106 1.00 50.19 178 LEU A O 1
ATOM 1389 N N . SER A 1 179 ? 36.265 17.175 21.159 1.00 60.88 179 SER A N 1
ATOM 1390 C CA . SER A 1 179 ? 37.494 17.920 20.913 1.00 60.88 179 SER A CA 1
ATOM 1391 C C . SER A 1 179 ? 37.677 18.078 19.402 1.00 60.88 179 SER A C 1
ATOM 1393 O O . SER A 1 179 ? 37.253 17.220 18.620 1.00 60.88 179 SER A O 1
ATOM 1395 N N . ALA A 1 180 ? 38.314 19.168 18.964 1.00 52.97 180 ALA A N 1
ATOM 1396 C CA . ALA A 1 180 ? 38.566 19.418 17.540 1.00 52.97 180 ALA A CA 1
ATOM 1397 C C . ALA A 1 180 ? 39.222 18.205 16.842 1.00 52.97 180 ALA A C 1
ATOM 1399 O O . ALA A 1 180 ? 38.966 17.933 15.670 1.00 52.97 180 ALA A O 1
ATOM 1400 N N . THR A 1 181 ? 39.996 17.425 17.600 1.00 57.31 181 THR A N 1
ATOM 1401 C CA . THR A 1 181 ? 40.583 16.152 17.182 1.00 57.31 181 THR A CA 1
ATOM 1402 C C . THR A 1 181 ? 39.526 15.081 16.903 1.00 57.31 181 THR A C 1
ATOM 1404 O O . THR A 1 181 ? 39.535 14.499 15.826 1.00 57.31 181 THR A O 1
ATOM 1407 N N . GLN A 1 182 ? 38.583 14.842 17.819 1.00 46.94 182 GLN A N 1
ATOM 1408 C CA . GLN A 1 182 ? 37.523 13.835 17.651 1.00 46.94 182 GLN A CA 1
ATOM 1409 C C . GLN A 1 182 ? 36.569 14.183 16.499 1.00 46.94 182 GLN A C 1
ATOM 1411 O O . GLN A 1 182 ? 36.206 13.307 15.715 1.00 46.94 182 GLN A O 1
ATOM 1416 N N . ALA A 1 183 ? 36.219 15.464 16.347 1.00 44.56 183 ALA A N 1
ATOM 1417 C CA . ALA A 1 183 ? 35.403 15.938 15.230 1.00 44.56 183 ALA A CA 1
ATOM 1418 C C . ALA A 1 183 ? 36.127 15.786 13.878 1.00 44.56 183 ALA A C 1
ATOM 1420 O O . ALA A 1 183 ? 35.521 15.378 12.887 1.00 44.56 183 ALA A O 1
ATOM 1421 N N . GLY A 1 184 ? 37.436 16.059 13.841 1.00 53.44 184 GLY A N 1
ATOM 1422 C CA . GLY A 1 184 ? 38.266 15.861 12.653 1.00 53.44 184 GLY A CA 1
ATOM 1423 C C . GLY A 1 184 ? 38.411 14.391 12.253 1.00 53.44 184 GLY A C 1
ATOM 1424 O O . GLY A 1 184 ? 38.372 14.081 11.062 1.00 53.44 184 GLY A O 1
ATOM 1425 N N . THR A 1 185 ? 38.537 13.481 13.222 1.00 56.81 185 THR A N 1
ATOM 1426 C CA . THR A 1 185 ? 38.636 12.036 12.963 1.00 56.81 185 THR A CA 1
ATOM 1427 C C . THR A 1 185 ? 37.332 11.485 12.391 1.00 56.81 185 THR A C 1
ATOM 1429 O O . THR A 1 185 ? 37.357 10.876 11.327 1.00 56.81 185 THR A O 1
ATOM 1432 N N . LEU A 1 186 ? 36.186 11.806 13.001 1.00 44.84 186 LEU A N 1
ATOM 1433 C CA . LEU A 1 186 ? 34.865 11.408 12.495 1.00 44.84 186 LEU A CA 1
ATOM 1434 C C . LEU A 1 186 ? 34.571 11.983 11.103 1.00 44.84 186 LEU A C 1
ATOM 1436 O O . LEU A 1 186 ? 34.040 11.284 10.244 1.00 44.84 186 LEU A O 1
ATOM 1440 N N . ALA A 1 187 ? 34.949 13.239 10.843 1.00 46.72 187 ALA A N 1
ATOM 1441 C CA . ALA A 1 187 ? 34.795 13.835 9.517 1.00 46.72 187 ALA A CA 1
ATOM 1442 C C . ALA A 1 187 ? 35.623 13.088 8.460 1.00 46.72 187 ALA A C 1
ATOM 1444 O O . ALA A 1 187 ? 35.120 12.819 7.371 1.00 46.72 187 ALA A O 1
ATOM 1445 N N . ARG A 1 188 ? 36.864 12.700 8.787 1.00 54.59 188 ARG A N 1
ATOM 1446 C CA . ARG A 1 188 ? 37.717 11.901 7.894 1.00 54.59 188 ARG A CA 1
ATOM 1447 C C . ARG A 1 188 ? 37.182 10.489 7.695 1.00 54.59 188 ARG A C 1
ATOM 1449 O O . ARG A 1 188 ? 37.236 10.000 6.576 1.00 54.59 188 ARG A O 1
ATOM 1456 N N . GLU A 1 189 ? 36.636 9.860 8.730 1.00 47.62 189 GLU A N 1
ATOM 1457 C CA . GLU A 1 189 ? 36.029 8.527 8.640 1.00 47.62 189 GLU A CA 1
ATOM 1458 C C . GLU A 1 189 ? 34.765 8.533 7.774 1.00 47.62 189 GLU A C 1
ATOM 1460 O O . GLU A 1 189 ? 34.626 7.691 6.891 1.00 47.62 189 GLU A O 1
ATOM 1465 N N . VAL A 1 190 ? 33.882 9.523 7.942 1.00 43.56 190 VAL A N 1
ATOM 1466 C CA . VAL A 1 190 ? 32.694 9.701 7.088 1.00 43.56 190 VAL A CA 1
ATOM 1467 C C . VAL A 1 190 ? 33.100 10.005 5.647 1.00 43.56 190 VAL A C 1
ATOM 1469 O O . VAL A 1 190 ? 32.519 9.461 4.709 1.00 43.56 190 VAL A O 1
ATOM 1472 N N . GLN A 1 191 ? 34.112 10.849 5.451 1.00 47.09 191 GLN A N 1
ATOM 1473 C CA . GL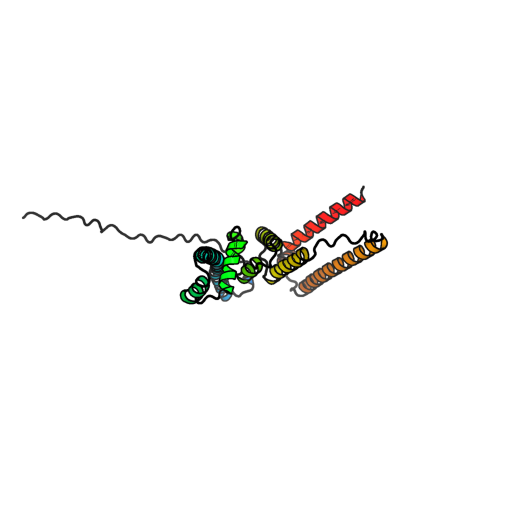N A 1 191 ? 34.611 11.202 4.125 1.00 47.09 191 GLN A CA 1
ATOM 1474 C C . GLN A 1 191 ? 35.304 10.014 3.436 1.00 47.09 191 GLN A C 1
ATOM 1476 O O . GLN A 1 191 ? 35.105 9.817 2.240 1.00 47.09 191 GLN A O 1
ATOM 1481 N N . ALA A 1 192 ? 36.032 9.179 4.183 1.00 47.91 192 ALA A N 1
ATOM 1482 C CA . ALA A 1 192 ? 36.635 7.940 3.694 1.00 47.91 192 ALA A CA 1
ATOM 1483 C C . ALA A 1 192 ? 35.578 6.871 3.376 1.00 47.91 192 ALA A C 1
ATOM 1485 O O . ALA A 1 192 ? 35.635 6.252 2.317 1.00 47.91 192 ALA A O 1
ATOM 1486 N N . ALA A 1 193 ? 34.565 6.698 4.231 1.00 42.25 193 ALA A N 1
ATOM 1487 C CA . ALA A 1 193 ? 33.451 5.788 3.973 1.00 42.25 193 ALA A CA 1
ATOM 1488 C C . ALA A 1 193 ? 32.648 6.215 2.734 1.00 42.25 193 ALA A C 1
ATOM 1490 O O . ALA A 1 193 ? 32.278 5.382 1.909 1.00 42.25 193 ALA A O 1
ATOM 1491 N N . MET A 1 194 ? 32.422 7.519 2.560 1.00 44.31 194 MET A N 1
ATOM 1492 C CA . MET A 1 194 ? 31.735 8.054 1.386 1.00 44.31 194 MET A CA 1
ATOM 1493 C C . MET A 1 194 ? 32.578 7.921 0.110 1.00 44.31 194 MET A C 1
ATOM 1495 O O . MET A 1 194 ? 32.023 7.618 -0.944 1.00 44.31 194 MET A O 1
ATOM 1499 N N . ALA A 1 195 ? 33.903 8.075 0.201 1.00 48.31 195 ALA A N 1
ATOM 1500 C CA . ALA A 1 195 ? 34.820 7.815 -0.908 1.00 48.31 195 ALA A CA 1
ATOM 1501 C C . ALA A 1 195 ? 34.822 6.333 -1.318 1.00 48.31 195 ALA A C 1
ATOM 1503 O O . ALA A 1 195 ? 34.713 6.050 -2.503 1.00 48.31 195 ALA A O 1
ATOM 1504 N N . LEU A 1 196 ? 34.832 5.396 -0.362 1.00 46.84 196 LEU A N 1
ATOM 1505 C CA . LEU A 1 196 ? 34.769 3.953 -0.640 1.00 46.84 196 LEU A CA 1
ATOM 1506 C C . LEU A 1 196 ? 33.458 3.540 -1.318 1.00 46.84 196 LEU A C 1
ATOM 1508 O O . LEU A 1 196 ? 33.471 2.751 -2.256 1.00 46.84 196 LEU A O 1
ATOM 1512 N N . VAL A 1 197 ? 32.325 4.101 -0.888 1.00 51.88 197 VAL A N 1
ATOM 1513 C CA . VAL A 1 197 ? 31.021 3.844 -1.526 1.00 51.88 197 VAL A CA 1
ATOM 1514 C C . VAL A 1 197 ? 30.972 4.415 -2.947 1.00 51.88 197 VAL A C 1
ATOM 1516 O O . VAL A 1 197 ? 30.375 3.809 -3.836 1.00 51.88 197 VAL A O 1
ATOM 1519 N N . LEU A 1 198 ? 31.601 5.570 -3.180 1.00 49.62 198 LEU A N 1
ATOM 1520 C CA . LEU A 1 198 ? 31.687 6.179 -4.508 1.00 49.62 198 LEU A CA 1
ATOM 1521 C C . LEU A 1 198 ? 32.659 5.430 -5.428 1.00 49.62 198 LEU A C 1
ATOM 1523 O O . LEU A 1 198 ? 32.345 5.260 -6.603 1.00 49.62 198 LEU A O 1
ATOM 1527 N N . GLU A 1 199 ? 33.791 4.952 -4.914 1.00 48.00 199 GLU A N 1
ATOM 1528 C CA . GLU A 1 199 ? 34.743 4.136 -5.672 1.00 48.00 199 GLU A CA 1
ATOM 1529 C C . GLU A 1 199 ? 34.179 2.759 -6.012 1.00 48.00 199 GLU A C 1
ATOM 1531 O O . GLU A 1 199 ? 34.304 2.336 -7.155 1.00 48.00 199 GLU A O 1
ATOM 1536 N N . ASP A 1 200 ? 33.493 2.089 -5.084 1.00 46.75 200 ASP A N 1
ATOM 1537 C CA . ASP A 1 200 ? 32.823 0.812 -5.357 1.00 46.75 200 ASP A CA 1
ATOM 1538 C C . ASP A 1 200 ? 31.716 0.983 -6.414 1.00 46.75 200 ASP A C 1
ATOM 1540 O O . ASP A 1 200 ? 31.619 0.217 -7.375 1.00 46.75 200 ASP A O 1
ATOM 1544 N N . ALA A 1 201 ? 30.940 2.069 -6.328 1.00 48.41 201 ALA A N 1
ATOM 1545 C CA . ALA A 1 201 ? 29.956 2.414 -7.352 1.00 48.41 201 ALA A CA 1
ATOM 1546 C C . ALA A 1 201 ? 30.600 2.717 -8.721 1.00 48.41 201 ALA A C 1
ATOM 1548 O O . ALA A 1 201 ? 30.043 2.341 -9.758 1.00 48.41 201 ALA A O 1
ATOM 1549 N N . LEU A 1 202 ? 31.770 3.367 -8.742 1.00 43.41 202 LEU A N 1
ATOM 1550 C CA . LEU A 1 202 ? 32.527 3.667 -9.961 1.00 43.41 202 LEU A CA 1
ATOM 1551 C C . LEU A 1 202 ? 33.161 2.400 -10.559 1.00 43.41 202 LEU A C 1
ATOM 1553 O O . LEU A 1 202 ? 33.059 2.176 -11.762 1.00 43.41 202 LEU A O 1
ATOM 1557 N N . ALA A 1 203 ? 33.749 1.533 -9.737 1.00 45.94 203 ALA A N 1
ATOM 1558 C CA . ALA A 1 203 ? 34.353 0.270 -10.154 1.00 45.94 203 ALA A CA 1
ATOM 1559 C C . ALA A 1 203 ? 33.302 -0.685 -10.736 1.00 45.94 203 ALA A C 1
ATOM 1561 O O . ALA A 1 203 ? 33.509 -1.270 -11.798 1.00 45.94 203 ALA A O 1
ATOM 1562 N N . GLN A 1 204 ? 32.122 -0.771 -10.115 1.00 48.62 204 GLN A N 1
ATOM 1563 C CA . GLN A 1 204 ? 30.995 -1.535 -10.655 1.00 48.62 204 GLN A CA 1
ATOM 1564 C C . GLN A 1 204 ? 30.437 -0.941 -11.956 1.00 48.62 204 GLN A C 1
ATOM 1566 O O . GLN A 1 204 ? 29.878 -1.671 -12.777 1.00 48.62 204 GLN A O 1
ATOM 1571 N N . ALA A 1 205 ? 30.553 0.372 -12.159 1.00 44.62 205 ALA A N 1
ATOM 1572 C CA . ALA A 1 205 ? 30.203 1.013 -13.422 1.00 44.62 205 ALA A CA 1
ATOM 1573 C C . ALA A 1 205 ? 31.237 0.726 -14.524 1.00 44.62 205 ALA A C 1
ATOM 1575 O O . ALA A 1 205 ? 30.845 0.447 -15.655 1.00 44.62 205 ALA A O 1
ATOM 1576 N N . LEU A 1 206 ? 32.531 0.732 -14.191 1.00 42.03 206 LEU A N 1
ATOM 1577 C CA . LEU A 1 206 ? 33.629 0.445 -15.120 1.00 42.03 206 LEU A CA 1
ATOM 1578 C C . LEU A 1 206 ? 33.683 -1.038 -15.520 1.00 42.03 206 LEU A C 1
ATOM 1580 O O . LEU A 1 206 ? 33.776 -1.340 -16.703 1.00 42.03 206 LEU A O 1
ATOM 1584 N N . ALA A 1 207 ? 33.481 -1.968 -14.582 1.00 46.00 207 ALA A N 1
ATOM 1585 C CA . ALA A 1 207 ? 33.398 -3.404 -14.878 1.00 46.00 207 ALA A CA 1
ATOM 1586 C C . ALA A 1 207 ? 32.219 -3.754 -15.810 1.00 46.00 207 ALA A C 1
ATOM 1588 O O . ALA A 1 207 ? 32.279 -4.692 -16.609 1.00 46.00 207 ALA A O 1
ATOM 1589 N N . ARG A 1 208 ? 31.133 -2.971 -15.742 1.00 44.50 208 ARG A N 1
ATOM 1590 C CA . ARG A 1 208 ? 30.010 -3.064 -16.686 1.00 44.50 208 ARG A CA 1
ATOM 1591 C C . ARG A 1 208 ? 30.330 -2.461 -18.049 1.00 44.50 208 ARG A C 1
ATOM 1593 O O . ARG A 1 208 ? 29.647 -2.826 -18.997 1.00 44.50 208 ARG A O 1
ATOM 1600 N N . LEU A 1 209 ? 31.324 -1.577 -18.145 1.00 39.41 209 LEU A N 1
ATOM 1601 C CA . LEU A 1 209 ? 31.796 -0.971 -19.390 1.00 39.41 209 LEU A CA 1
ATOM 1602 C C . LEU A 1 209 ? 32.666 -1.952 -20.196 1.00 39.41 209 LEU A C 1
ATOM 1604 O O . LEU A 1 209 ? 32.465 -2.078 -21.399 1.00 39.41 209 LEU A O 1
ATOM 1608 N N . ASP A 1 210 ? 33.539 -2.712 -19.525 1.00 41.28 210 ASP A N 1
ATOM 1609 C CA . ASP A 1 210 ? 34.418 -3.721 -20.153 1.00 41.28 210 ASP A CA 1
ATOM 1610 C C . ASP A 1 210 ? 33.664 -4.946 -20.700 1.00 41.28 210 ASP A C 1
ATOM 1612 O O . ASP A 1 210 ? 34.173 -5.695 -21.529 1.00 41.28 210 ASP A O 1
ATOM 1616 N N . SER A 1 211 ? 32.417 -5.144 -20.269 1.00 48.78 211 SER A N 1
ATOM 1617 C CA . SER A 1 211 ? 31.550 -6.237 -20.731 1.00 48.78 211 SER A CA 1
ATOM 1618 C C . SER A 1 211 ? 30.734 -5.882 -21.991 1.00 48.78 211 SER A C 1
ATOM 1620 O O . SER A 1 211 ? 29.822 -6.625 -22.363 1.00 48.78 211 SER A O 1
ATOM 1622 N N . ILE A 1 212 ? 31.003 -4.735 -22.631 1.00 44.56 212 ILE A N 1
ATOM 1623 C CA . ILE A 1 212 ? 30.226 -4.195 -23.759 1.00 44.56 212 ILE A CA 1
ATOM 1624 C C . ILE A 1 212 ? 31.040 -4.305 -25.063 1.00 44.56 212 ILE A C 1
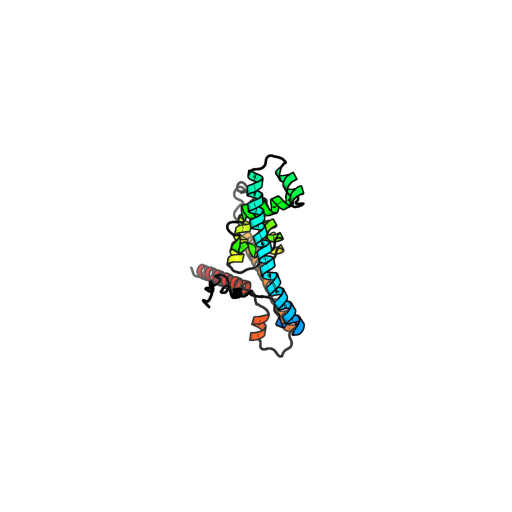ATOM 1626 O O . ILE A 1 212 ? 32.181 -3.851 -25.097 1.00 44.56 212 ILE A O 1
ATOM 1630 N N . PRO A 1 213 ? 30.480 -4.858 -26.161 1.00 48.66 213 PRO A N 1
ATOM 1631 C CA . PRO A 1 213 ? 31.165 -4.926 -27.454 1.00 48.66 213 PRO A CA 1
ATOM 1632 C C . PRO A 1 213 ? 31.567 -3.537 -27.985 1.00 48.66 213 PRO A C 1
ATOM 1634 O O . PRO A 1 213 ? 30.799 -2.578 -27.880 1.00 48.66 213 PRO A O 1
ATOM 1637 N N . GLY A 1 214 ? 32.776 -3.442 -28.550 1.00 49.28 214 GLY A N 1
ATOM 1638 C CA . GLY A 1 214 ? 33.478 -2.190 -28.878 1.00 49.28 214 GLY A CA 1
ATOM 1639 C C . GLY A 1 214 ? 32.959 -1.383 -30.076 1.00 49.28 214 GLY A C 1
ATOM 1640 O O . GLY A 1 214 ? 33.670 -0.516 -30.572 1.00 49.28 214 GLY A O 1
ATOM 1641 N N . ASP A 1 215 ? 31.751 -1.653 -30.565 1.00 48.28 215 ASP A N 1
ATOM 1642 C CA . ASP A 1 215 ? 31.167 -1.032 -31.760 1.00 48.28 215 ASP A CA 1
ATOM 1643 C C . ASP A 1 215 ? 30.161 0.098 -31.455 1.00 48.28 215 ASP A C 1
ATOM 1645 O O . ASP A 1 215 ? 29.631 0.724 -32.374 1.00 48.28 215 ASP A O 1
ATOM 1649 N N . LYS A 1 216 ? 29.901 0.410 -30.177 1.00 46.66 216 LYS A N 1
ATOM 1650 C CA . LYS A 1 216 ? 28.900 1.419 -29.778 1.00 46.66 216 LYS A CA 1
ATOM 1651 C C . LYS A 1 216 ? 29.528 2.740 -29.340 1.00 46.66 216 LYS A C 1
ATOM 1653 O O . LYS A 1 216 ? 30.452 2.769 -28.531 1.00 46.66 216 LYS A O 1
ATOM 1658 N N . GLN A 1 217 ? 28.983 3.854 -29.842 1.00 44.72 217 GLN A N 1
ATOM 1659 C CA . GLN A 1 217 ? 29.475 5.196 -29.519 1.00 44.72 217 GLN A CA 1
ATOM 1660 C C . GLN A 1 217 ? 29.278 5.527 -28.025 1.00 44.72 217 GLN A C 1
ATOM 1662 O O . GLN A 1 217 ? 28.201 5.259 -27.479 1.00 44.72 217 GLN A O 1
ATOM 1667 N N . PRO A 1 218 ? 30.260 6.182 -27.368 1.00 38.78 218 PRO A N 1
ATOM 1668 C CA . PRO A 1 218 ? 30.229 6.445 -25.928 1.00 38.78 218 PRO A CA 1
ATOM 1669 C C . PRO A 1 218 ? 28.936 7.126 -25.462 1.00 38.78 218 PRO A C 1
ATOM 1671 O O . PRO A 1 218 ? 28.353 6.723 -24.460 1.00 38.78 218 PRO A O 1
ATOM 1674 N N . GLY A 1 219 ? 28.429 8.110 -26.214 1.00 39.44 219 GLY A N 1
ATOM 1675 C CA . GLY A 1 219 ? 27.219 8.863 -25.858 1.00 39.44 219 GLY A CA 1
ATOM 1676 C C . GLY A 1 219 ? 25.941 8.017 -25.745 1.00 39.44 219 GLY A C 1
ATOM 1677 O O . GLY A 1 219 ? 25.125 8.266 -24.859 1.00 39.44 219 GLY A O 1
ATOM 1678 N N . GLU A 1 220 ? 25.781 6.975 -26.569 1.00 42.72 220 GLU A N 1
ATOM 1679 C CA . GLU A 1 220 ? 24.639 6.048 -26.479 1.00 42.72 220 GLU A CA 1
ATOM 1680 C C . GLU A 1 220 ? 24.765 5.063 -25.306 1.00 42.72 220 GLU A C 1
ATOM 1682 O O . GLU A 1 220 ? 23.755 4.624 -24.745 1.00 42.72 220 GLU A O 1
ATOM 1687 N N . LEU A 1 221 ? 25.997 4.719 -24.921 1.00 43.53 221 LEU A N 1
ATOM 1688 C CA . LEU A 1 221 ? 26.292 3.811 -23.810 1.00 43.53 221 LEU A CA 1
ATOM 1689 C C . LEU A 1 221 ? 26.095 4.491 -22.450 1.00 43.53 221 LEU A C 1
ATOM 1691 O O . LEU A 1 221 ? 25.472 3.906 -21.559 1.00 43.53 221 LEU A O 1
ATOM 1695 N N . TRP A 1 222 ? 26.526 5.750 -22.321 1.00 38.00 222 TRP A N 1
ATOM 1696 C CA . TRP A 1 222 ? 26.313 6.569 -21.121 1.00 38.00 222 TRP A CA 1
ATOM 1697 C C . TRP A 1 222 ? 24.827 6.806 -20.837 1.00 38.00 222 TRP A C 1
ATOM 1699 O O . TRP A 1 222 ? 24.402 6.735 -19.684 1.00 38.00 222 TRP A O 1
ATOM 1709 N N . GLY A 1 223 ? 24.018 7.003 -21.884 1.00 40.91 223 GLY A N 1
ATOM 1710 C CA . GLY A 1 223 ? 22.566 7.095 -21.756 1.00 40.91 223 GLY A CA 1
ATOM 1711 C C . GLY A 1 223 ? 21.957 5.813 -21.186 1.00 40.91 223 GLY A C 1
ATOM 1712 O O . GLY A 1 223 ? 21.181 5.872 -20.240 1.00 40.91 223 GLY A O 1
ATOM 1713 N N . LYS A 1 224 ? 22.329 4.634 -21.699 1.00 44.09 224 LYS A N 1
ATOM 1714 C CA . LYS A 1 224 ? 21.703 3.349 -21.328 1.00 44.09 224 LYS A CA 1
ATOM 1715 C C . LYS A 1 224 ? 22.117 2.813 -19.952 1.00 44.09 224 LYS A C 1
ATOM 1717 O O . LYS A 1 224 ? 21.283 2.208 -19.284 1.00 44.09 224 LYS A O 1
ATOM 1722 N N . LEU A 1 225 ? 23.352 3.052 -19.506 1.00 40.69 225 LEU A N 1
ATOM 1723 C CA . LEU A 1 225 ? 23.844 2.574 -18.203 1.00 40.69 225 LEU A CA 1
ATOM 1724 C C . LEU A 1 225 ? 23.246 3.328 -17.000 1.00 40.69 225 LEU A C 1
ATOM 1726 O O . LEU A 1 225 ? 23.173 2.765 -15.910 1.00 40.69 225 LEU A O 1
ATOM 1730 N N . PHE A 1 226 ? 22.779 4.567 -17.192 1.00 44.22 226 PHE A N 1
ATOM 1731 C CA . PHE A 1 226 ? 22.399 5.465 -16.094 1.00 44.22 226 PHE A CA 1
ATOM 1732 C C . PHE A 1 226 ? 21.025 6.133 -16.274 1.00 44.22 226 PHE A C 1
ATOM 1734 O O . PHE A 1 226 ? 20.849 7.313 -15.965 1.00 44.22 226 PHE A O 1
ATOM 1741 N N . HIS A 1 227 ? 20.006 5.386 -16.709 1.00 45.31 227 HIS A N 1
ATOM 1742 C CA . HIS A 1 227 ? 18.616 5.844 -16.578 1.00 45.31 227 HIS A CA 1
ATOM 1743 C C . HIS A 1 227 ? 18.167 5.795 -15.107 1.00 45.31 227 HIS A C 1
ATOM 1745 O O . HIS A 1 227 ? 17.497 4.852 -14.689 1.00 45.31 227 HIS A O 1
ATOM 1751 N N . ASN A 1 228 ? 18.506 6.808 -14.303 1.00 41.28 228 ASN A N 1
ATOM 1752 C CA . ASN A 1 228 ? 17.795 7.049 -13.046 1.00 41.28 228 ASN A CA 1
ATOM 1753 C C . ASN A 1 228 ? 17.882 8.516 -12.586 1.00 41.28 228 ASN A C 1
ATOM 1755 O O . ASN A 1 228 ? 18.971 9.072 -12.435 1.00 41.28 228 ASN A O 1
ATOM 1759 N N . ARG A 1 229 ? 16.720 9.120 -12.292 1.00 46.53 229 ARG A N 1
ATOM 1760 C CA . ARG A 1 229 ? 16.551 10.483 -11.738 1.00 46.53 229 ARG A CA 1
ATOM 1761 C C . ARG A 1 229 ? 17.335 10.708 -10.430 1.00 46.53 229 ARG A C 1
ATOM 1763 O O . ARG A 1 229 ? 17.565 11.850 -10.040 1.00 46.53 229 ARG A O 1
ATOM 1770 N N . GLU A 1 230 ? 17.791 9.636 -9.781 1.00 44.66 230 GLU A N 1
ATOM 1771 C CA . GLU A 1 230 ? 18.656 9.672 -8.596 1.00 44.66 230 GLU A CA 1
ATOM 1772 C C . GLU A 1 230 ? 20.064 10.241 -8.885 1.00 44.66 230 GLU A C 1
ATOM 1774 O O . GLU A 1 230 ? 20.592 10.962 -8.042 1.00 44.66 230 GLU A O 1
ATOM 1779 N N . TYR A 1 231 ? 20.646 10.048 -10.080 1.00 43.59 231 TYR A N 1
ATOM 1780 C CA . TYR A 1 231 ? 21.982 10.590 -10.397 1.00 43.59 231 TYR A CA 1
ATOM 1781 C C . TYR A 1 231 ? 21.971 12.114 -10.536 1.00 43.59 231 TYR A C 1
ATOM 1783 O O . TYR A 1 231 ? 22.817 12.803 -9.970 1.00 43.59 231 TYR A O 1
ATOM 1791 N N . SER A 1 232 ? 20.981 12.669 -11.243 1.00 42.66 232 SER A N 1
ATOM 1792 C CA . SER A 1 232 ? 20.839 14.122 -11.366 1.00 42.66 232 SER A CA 1
ATOM 1793 C C . SER A 1 232 ? 20.588 14.771 -10.007 1.00 42.66 232 SER A C 1
ATOM 1795 O O . SER A 1 232 ? 21.119 15.846 -9.753 1.00 42.66 232 SER A O 1
ATOM 1797 N N . ARG A 1 233 ? 19.848 14.104 -9.113 1.00 50.31 233 ARG A N 1
ATOM 1798 C CA . ARG A 1 233 ? 19.615 14.580 -7.747 1.00 50.31 233 ARG A CA 1
ATOM 1799 C C . ARG A 1 233 ? 20.899 14.585 -6.917 1.00 50.31 233 ARG A C 1
ATOM 1801 O O . ARG A 1 233 ? 21.259 15.636 -6.401 1.00 50.31 233 ARG A O 1
ATOM 1808 N N . VAL A 1 234 ? 21.624 13.467 -6.867 1.00 46.47 234 VAL A N 1
ATOM 1809 C CA . VAL A 1 234 ? 22.882 13.354 -6.106 1.00 46.47 234 VAL A CA 1
ATOM 1810 C C . VAL A 1 234 ? 23.946 14.306 -6.656 1.00 46.47 234 VAL A C 1
ATOM 1812 O O . VAL A 1 234 ? 24.571 15.036 -5.893 1.00 46.47 234 VAL A O 1
ATOM 1815 N N . ARG A 1 235 ? 24.102 14.395 -7.982 1.00 46.53 235 ARG A N 1
ATOM 1816 C CA . ARG A 1 235 ? 25.017 15.349 -8.630 1.00 46.53 235 ARG A CA 1
ATOM 1817 C C . ARG A 1 235 ? 24.681 16.797 -8.267 1.00 46.53 235 ARG A C 1
ATOM 1819 O O . ARG A 1 235 ? 25.583 17.584 -7.990 1.00 46.53 235 ARG A O 1
ATOM 1826 N N . ASN A 1 236 ? 23.399 17.158 -8.274 1.00 47.38 236 ASN A N 1
ATOM 1827 C CA . ASN A 1 236 ? 22.966 18.524 -7.989 1.00 47.38 236 ASN A CA 1
ATOM 1828 C C . ASN A 1 236 ? 23.085 18.866 -6.490 1.00 47.38 236 ASN A C 1
ATOM 1830 O O . ASN A 1 236 ? 23.480 19.985 -6.165 1.00 47.38 236 ASN A O 1
ATOM 1834 N N . GLU A 1 237 ? 22.809 17.918 -5.587 1.00 49.19 237 GLU A N 1
ATOM 1835 C CA . GLU A 1 237 ? 22.981 18.082 -4.134 1.00 49.19 237 GLU A CA 1
ATOM 1836 C C . GLU A 1 237 ? 24.469 18.212 -3.758 1.00 49.19 237 GLU A C 1
ATOM 1838 O O . GLU A 1 237 ? 24.847 19.124 -3.021 1.00 49.19 237 GLU A O 1
ATOM 1843 N N . VAL A 1 238 ? 25.343 17.397 -4.355 1.00 44.00 238 VAL A N 1
ATOM 1844 C CA . VAL A 1 238 ? 26.802 17.497 -4.169 1.00 44.00 238 VAL A CA 1
ATOM 1845 C C . VAL A 1 238 ? 27.345 18.820 -4.723 1.00 44.00 238 VAL A C 1
ATOM 1847 O O . VAL A 1 238 ? 28.121 19.500 -4.052 1.00 44.00 238 VAL A O 1
ATOM 1850 N N . ALA A 1 239 ? 26.893 19.257 -5.903 1.00 44.56 239 ALA A N 1
ATOM 1851 C CA . ALA A 1 239 ? 27.285 20.549 -6.472 1.00 44.56 239 ALA A CA 1
ATOM 1852 C C . ALA A 1 239 ? 26.769 21.754 -5.658 1.00 44.56 239 ALA A C 1
ATOM 1854 O O . ALA A 1 239 ? 27.379 22.826 -5.668 1.00 44.56 239 ALA A O 1
ATOM 1855 N N . ALA A 1 240 ? 25.643 21.619 -4.952 1.00 46.81 240 ALA A N 1
ATOM 1856 C CA . ALA A 1 240 ? 25.143 22.646 -4.039 1.00 46.81 240 ALA A CA 1
ATOM 1857 C C . ALA A 1 240 ? 25.993 22.730 -2.761 1.00 46.81 240 ALA A C 1
ATOM 1859 O O . ALA A 1 240 ? 26.382 23.827 -2.357 1.00 46.81 240 ALA A O 1
ATOM 1860 N N . LEU A 1 241 ? 26.356 21.585 -2.180 1.00 43.91 241 LEU A N 1
ATOM 1861 C CA . LEU A 1 241 ? 27.202 21.518 -0.987 1.00 43.91 241 LEU A CA 1
ATOM 1862 C C . LEU A 1 241 ? 28.624 22.029 -1.251 1.00 43.91 241 LEU A C 1
ATOM 1864 O O . LEU A 1 241 ? 29.155 22.798 -0.453 1.00 43.91 241 LEU A O 1
ATOM 1868 N N . LEU A 1 242 ? 29.218 21.695 -2.400 1.00 41.78 242 LEU A N 1
ATOM 1869 C CA . LEU A 1 242 ? 30.546 22.196 -2.777 1.00 41.78 242 LEU A CA 1
ATOM 1870 C C . LEU A 1 242 ? 30.574 23.724 -2.922 1.00 41.78 242 LEU A C 1
ATOM 1872 O O . LEU A 1 242 ? 31.524 24.360 -2.467 1.00 41.78 242 LEU A O 1
ATOM 1876 N N . ARG A 1 243 ? 29.508 24.329 -3.463 1.00 46.91 243 ARG A N 1
ATOM 1877 C CA . ARG A 1 243 ? 29.372 25.794 -3.534 1.00 46.91 243 ARG A CA 1
ATOM 1878 C C . ARG A 1 243 ? 29.244 26.434 -2.149 1.00 46.91 243 ARG A C 1
ATOM 1880 O O . ARG A 1 243 ? 29.857 27.468 -1.904 1.00 46.91 243 ARG A O 1
ATOM 1887 N N . GLN A 1 244 ? 28.510 25.811 -1.224 1.00 43.97 244 GLN A N 1
ATOM 1888 C CA . GLN A 1 244 ? 28.385 26.301 0.156 1.00 43.97 244 GLN A CA 1
ATOM 1889 C C . GLN A 1 244 ? 29.705 26.209 0.934 1.00 43.97 244 GLN A C 1
ATOM 1891 O O . GLN A 1 244 ? 30.046 27.121 1.686 1.00 43.97 244 GLN A O 1
ATOM 1896 N N . VAL A 1 245 ? 30.474 25.137 0.729 1.00 42.84 245 VAL A N 1
ATOM 1897 C CA . VAL A 1 245 ? 31.796 24.961 1.348 1.00 42.84 245 VAL A CA 1
ATOM 1898 C C . VAL A 1 245 ? 32.812 25.962 0.791 1.00 42.84 245 VAL A C 1
ATOM 1900 O O . VAL A 1 245 ? 33.595 26.519 1.555 1.00 42.84 245 VAL A O 1
ATOM 1903 N N . GLN A 1 246 ? 32.785 26.240 -0.515 1.00 43.19 246 GLN A N 1
ATOM 1904 C CA . GLN A 1 246 ? 33.654 27.246 -1.135 1.00 43.19 246 GLN A CA 1
ATOM 1905 C C . GLN A 1 246 ? 33.330 28.669 -0.659 1.00 43.19 246 GLN A C 1
ATOM 1907 O O . GLN A 1 246 ? 34.249 29.422 -0.348 1.00 43.19 246 GLN A O 1
ATOM 1912 N N . ALA A 1 247 ? 32.048 29.011 -0.506 1.00 43.25 247 ALA A N 1
ATOM 1913 C CA . ALA A 1 247 ? 31.628 30.313 0.018 1.00 43.25 247 ALA A CA 1
ATOM 1914 C C . ALA A 1 247 ? 32.069 30.546 1.477 1.00 43.25 247 ALA A C 1
ATOM 1916 O O . ALA A 1 247 ? 32.444 31.656 1.832 1.00 43.25 247 ALA A O 1
ATOM 1917 N N . ARG A 1 248 ? 32.083 29.497 2.312 1.00 44.28 248 ARG A N 1
ATOM 1918 C CA . ARG A 1 248 ? 32.537 29.563 3.717 1.00 44.28 248 ARG A CA 1
ATOM 1919 C C . ARG A 1 248 ? 34.056 29.529 3.902 1.00 44.28 248 ARG A C 1
ATOM 1921 O O . ARG A 1 248 ? 34.524 29.686 5.018 1.00 44.28 248 ARG A O 1
ATOM 1928 N N . ARG A 1 249 ? 34.818 29.265 2.839 1.00 36.56 249 ARG A N 1
ATOM 1929 C CA . ARG A 1 249 ? 36.288 29.341 2.839 1.00 36.56 249 ARG A CA 1
ATOM 1930 C C . ARG A 1 249 ? 36.819 30.698 2.379 1.00 36.56 249 ARG A C 1
ATOM 1932 O O . ARG A 1 249 ? 38.006 30.950 2.547 1.00 36.56 249 ARG A O 1
ATOM 1939 N N . ALA A 1 250 ? 35.975 31.513 1.749 1.00 41.69 250 ALA A N 1
ATOM 1940 C CA . ALA A 1 250 ? 36.348 32.800 1.165 1.00 41.69 250 ALA A CA 1
ATOM 1941 C C . ALA A 1 250 ? 35.991 34.011 2.051 1.00 41.69 250 ALA A C 1
ATOM 1943 O O . ALA A 1 250 ? 36.298 35.138 1.669 1.00 41.69 250 ALA A O 1
ATOM 1944 N N . GLY A 1 251 ? 35.353 33.785 3.202 1.00 41.28 251 GLY A N 1
ATOM 1945 C CA . GLY A 1 251 ? 35.114 34.773 4.257 1.00 41.28 251 GLY A CA 1
ATOM 1946 C C . GLY A 1 251 ? 35.626 34.241 5.582 1.00 41.28 251 GLY A C 1
ATOM 1947 O O . GLY A 1 251 ? 36.079 35.073 6.391 1.00 41.28 251 GLY A O 1
#

Mean predicted aligned error: 18.28 Å

Nearest PDB structures (foldseek):
  2q12-assembly1_A-2  TM=2.147E-01  e=1.492E+00  Homo sapiens
  6z0c-assembly1_A  TM=2.259E-01  e=9.972E+00  Escherichia coli

pLDDT: mean 70.18, std 23.05, range [33.59, 97.56]